Protein AF-R6W199-F1 (afdb_monomer_lite)

pLDDT: mean 87.13, std 14.34, range [37.78, 98.75]

Structure (mmCIF, N/CA/C/O backbone):
data_AF-R6W199-F1
#
_entry.id   AF-R6W199-F1
#
loop_
_atom_site.group_PDB
_atom_site.id
_atom_site.type_symbol
_atom_site.label_atom_id
_atom_site.label_alt_id
_atom_site.label_comp_id
_atom_site.label_asym_id
_atom_site.label_entity_id
_atom_site.label_seq_id
_atom_site.pdbx_PDB_ins_code
_atom_site.Cartn_x
_atom_site.Cartn_y
_atom_site.Cartn_z
_atom_site.occupancy
_atom_site.B_iso_or_equiv
_atom_site.auth_seq_id
_atom_site.auth_comp_id
_atom_site.auth_asym_id
_atom_site.auth_atom_id
_atom_site.pdbx_PDB_model_num
ATOM 1 N N . MET A 1 1 ? -13.493 14.674 16.158 1.00 88.00 1 MET A N 1
ATOM 2 C CA . MET A 1 1 ? -12.788 14.184 14.956 1.00 88.00 1 MET A CA 1
ATOM 3 C C . MET A 1 1 ? -11.352 14.679 15.047 1.00 88.00 1 MET A C 1
ATOM 5 O O . MET A 1 1 ? -11.161 15.760 15.589 1.00 88.00 1 MET A O 1
ATOM 9 N N . LYS A 1 2 ? -10.375 13.904 14.576 1.00 93.31 2 LYS A N 1
ATOM 10 C CA . LYS A 1 2 ? -8.975 14.312 14.399 1.00 93.31 2 LYS A CA 1
ATOM 11 C C . LYS A 1 2 ? -8.552 14.010 12.967 1.00 93.31 2 LYS A C 1
ATOM 13 O O . LYS A 1 2 ? -8.999 13.011 12.415 1.00 93.31 2 LYS A O 1
ATOM 18 N N . GLN A 1 3 ? -7.697 14.846 12.396 1.00 95.75 3 GLN A N 1
ATOM 19 C CA . GLN A 1 3 ? -7.104 14.638 11.078 1.00 95.75 3 GLN A CA 1
ATOM 20 C C . GLN A 1 3 ? -5.593 14.877 11.138 1.00 95.75 3 GLN A C 1
ATOM 22 O O . GLN A 1 3 ? -5.123 15.583 12.035 1.00 95.75 3 GLN A O 1
ATOM 27 N N . GLY A 1 4 ? -4.852 14.279 10.206 1.00 95.06 4 GLY A N 1
ATOM 28 C CA . GLY A 1 4 ? -3.412 14.478 10.040 1.00 95.06 4 GLY A CA 1
ATOM 29 C C . GLY A 1 4 ? -2.978 14.287 8.586 1.00 95.06 4 GLY A C 1
ATOM 30 O O . GLY A 1 4 ? -3.647 13.572 7.840 1.00 95.06 4 GLY A O 1
ATOM 31 N N . ASN A 1 5 ? -1.880 14.948 8.204 1.00 92.44 5 ASN A N 1
ATOM 32 C CA . ASN A 1 5 ? -1.156 14.806 6.929 1.00 92.44 5 ASN A CA 1
ATOM 33 C C . ASN A 1 5 ? -1.966 15.048 5.639 1.00 92.44 5 ASN A C 1
ATOM 35 O O . ASN A 1 5 ? -1.629 14.513 4.586 1.00 92.44 5 ASN A O 1
ATOM 39 N N . PHE A 1 6 ? -3.037 15.847 5.686 1.00 90.88 6 PHE A N 1
ATOM 40 C CA . PHE A 1 6 ? -3.828 16.148 4.484 1.00 90.88 6 PHE A CA 1
ATOM 41 C C . PHE A 1 6 ? -3.098 17.055 3.488 1.00 90.88 6 PHE A C 1
ATOM 43 O O . PHE A 1 6 ? -3.299 16.895 2.281 1.00 90.88 6 PHE A O 1
ATOM 50 N N . ASP A 1 7 ? -2.239 17.937 3.998 1.00 86.25 7 ASP A N 1
ATOM 51 C CA . ASP A 1 7 ? -1.499 18.940 3.238 1.00 86.25 7 ASP A CA 1
ATOM 52 C C . ASP A 1 7 ? -0.116 18.404 2.856 1.00 86.25 7 ASP A C 1
ATOM 54 O O . ASP A 1 7 ? 0.901 18.774 3.441 1.00 86.25 7 ASP A O 1
ATOM 58 N N . LYS A 1 8 ? -0.085 17.484 1.888 1.00 84.25 8 LYS A N 1
ATOM 59 C CA . LYS A 1 8 ? 1.167 16.973 1.327 1.00 84.25 8 LYS A CA 1
ATOM 60 C C . LYS A 1 8 ? 1.474 17.666 0.008 1.00 84.25 8 LYS A C 1
ATOM 62 O O . LYS A 1 8 ? 0.653 17.625 -0.911 1.00 84.25 8 LYS A O 1
ATOM 67 N N . ALA A 1 9 ? 2.646 18.289 -0.070 1.00 85.19 9 ALA A N 1
ATOM 68 C CA . ALA A 1 9 ? 3.119 18.915 -1.292 1.00 85.19 9 ALA A CA 1
ATOM 69 C C . ALA A 1 9 ? 3.458 17.869 -2.363 1.00 85.19 9 ALA A C 1
ATOM 71 O O . ALA A 1 9 ? 3.677 16.687 -2.093 1.00 85.19 9 ALA A O 1
ATOM 72 N N . ASP A 1 10 ? 3.487 18.328 -3.603 1.00 81.25 10 ASP A N 1
ATOM 73 C CA . ASP A 1 10 ? 3.716 17.509 -4.784 1.00 81.25 10 ASP A CA 1
ATOM 74 C C . ASP A 1 10 ? 5.169 17.010 -4.893 1.00 81.25 10 ASP A C 1
ATOM 76 O O . ASP A 1 10 ? 5.429 15.956 -5.472 1.00 81.25 10 ASP A O 1
ATOM 80 N N . ASP A 1 11 ? 6.117 17.751 -4.342 1.00 81.31 11 ASP A N 1
ATOM 81 C CA . ASP A 1 11 ? 7.551 17.459 -4.302 1.00 81.31 11 ASP A CA 1
ATOM 82 C C . ASP A 1 11 ? 8.006 16.825 -2.974 1.00 81.31 11 ASP A C 1
ATOM 84 O O . ASP A 1 11 ? 9.175 16.472 -2.824 1.00 81.31 11 ASP A O 1
ATOM 88 N N . ASP A 1 12 ? 7.093 16.636 -2.018 1.00 86.00 12 ASP A N 1
ATOM 89 C CA . ASP A 1 12 ? 7.394 16.001 -0.737 1.00 86.00 12 ASP A CA 1
ATOM 90 C C . ASP A 1 12 ? 7.500 14.473 -0.883 1.00 86.00 12 ASP A C 1
ATOM 92 O O . ASP A 1 12 ? 6.499 13.762 -1.012 1.00 86.00 12 ASP A O 1
ATOM 96 N N . ILE A 1 13 ? 8.734 13.973 -0.805 1.00 86.38 13 ILE A N 1
ATOM 97 C CA . ILE A 1 13 ? 9.077 12.549 -0.914 1.00 86.38 13 ILE A CA 1
ATOM 98 C C . ILE A 1 13 ? 8.923 11.762 0.395 1.00 86.38 13 ILE A C 1
ATOM 100 O O . ILE A 1 13 ? 9.148 10.555 0.404 1.00 86.38 13 ILE A O 1
ATOM 104 N N . SER A 1 14 ? 8.543 12.402 1.508 1.00 89.75 14 SER A N 1
ATOM 105 C CA . SER A 1 14 ? 8.393 11.699 2.788 1.00 89.75 14 SER A CA 1
ATOM 106 C C . SER A 1 14 ? 7.320 10.606 2.718 1.00 89.75 14 SER A C 1
ATOM 108 O O . SER A 1 14 ? 6.263 10.774 2.102 1.00 89.75 14 SER A O 1
ATOM 110 N N . HIS A 1 15 ? 7.551 9.480 3.390 1.00 93.94 15 HIS A N 1
ATOM 111 C CA . HIS A 1 15 ? 6.609 8.361 3.415 1.00 93.94 15 HIS A CA 1
ATOM 112 C C . HIS A 1 15 ? 5.527 8.558 4.482 1.00 93.94 15 HIS A C 1
ATOM 114 O O . HIS A 1 15 ? 5.516 7.901 5.517 1.00 93.94 15 HIS A O 1
ATOM 120 N N . THR A 1 16 ? 4.596 9.473 4.219 1.00 93.75 16 THR A N 1
ATOM 121 C CA . THR A 1 16 ? 3.442 9.748 5.089 1.00 93.75 16 THR A CA 1
ATOM 122 C C . THR A 1 16 ? 2.132 9.298 4.440 1.00 93.75 16 THR A C 1
ATOM 124 O O . THR A 1 16 ? 2.100 8.865 3.278 1.00 93.75 16 THR A O 1
ATOM 127 N N . CYS A 1 17 ? 1.043 9.337 5.211 1.00 94.31 17 CYS A N 1
ATOM 128 C CA . CYS A 1 17 ? -0.313 9.207 4.686 1.00 94.31 17 CYS A CA 1
ATOM 129 C C . CYS A 1 17 ? -1.300 10.072 5.478 1.00 94.31 17 CYS A C 1
ATOM 131 O O . CYS A 1 17 ? -1.176 10.217 6.699 1.00 94.31 17 CYS A O 1
ATOM 133 N N . ALA A 1 18 ? -2.285 10.643 4.784 1.00 95.50 18 ALA A N 1
ATOM 134 C CA . ALA A 1 18 ? -3.380 11.355 5.435 1.00 95.50 18 ALA A CA 1
ATOM 135 C C . ALA A 1 18 ? -4.360 10.403 6.122 1.00 95.50 18 ALA A C 1
ATOM 137 O O . ALA A 1 18 ? -4.693 9.342 5.596 1.00 95.50 18 ALA A O 1
ATOM 138 N N . TYR A 1 19 ? -4.901 10.812 7.267 1.00 97.44 19 TYR A N 1
ATOM 139 C CA . TYR A 1 19 ? -5.886 10.013 7.993 1.00 97.44 19 TYR A CA 1
ATOM 140 C C . TYR A 1 19 ? -6.918 10.876 8.711 1.00 97.44 19 TYR A C 1
ATOM 142 O O . TYR A 1 19 ? -6.642 11.994 9.147 1.00 97.44 19 TYR A O 1
ATOM 150 N N . THR A 1 20 ? -8.119 10.328 8.880 1.00 97.81 20 THR A N 1
ATOM 151 C CA . THR A 1 20 ? -9.170 10.884 9.737 1.00 97.81 20 THR A CA 1
ATOM 152 C C . THR A 1 20 ? -9.550 9.874 10.810 1.00 97.81 20 THR A C 1
ATOM 154 O O . THR A 1 20 ? -9.870 8.730 10.507 1.00 97.81 20 THR A O 1
ATOM 157 N N . LEU A 1 21 ? -9.579 10.322 12.063 1.00 98.00 21 LEU A N 1
ATOM 158 C CA . LEU A 1 21 ? -10.116 9.589 13.202 1.00 98.00 21 LEU A CA 1
ATOM 159 C C . LEU A 1 21 ? -11.453 10.201 13.634 1.00 98.00 21 LEU A C 1
ATOM 161 O O . LEU A 1 21 ? -11.555 11.381 13.999 1.00 98.00 21 LEU A O 1
ATOM 165 N N . ALA A 1 22 ? -12.489 9.371 13.647 1.00 97.56 22 ALA A N 1
ATOM 166 C CA . ALA A 1 22 ? -13.793 9.674 14.222 1.00 97.56 22 ALA A CA 1
ATOM 167 C C . ALA A 1 22 ? -14.072 8.742 15.404 1.00 97.56 22 ALA A C 1
ATOM 169 O O . ALA A 1 22 ? -13.527 7.643 15.473 1.00 97.56 22 ALA A O 1
ATOM 170 N N . LYS A 1 23 ? -14.920 9.179 16.342 1.00 96.25 23 LYS A N 1
ATOM 171 C CA . LYS A 1 23 ? -15.313 8.352 17.485 1.00 96.25 23 LYS A CA 1
ATOM 172 C C . LYS A 1 23 ? -16.793 8.469 17.810 1.00 96.25 23 LYS A C 1
ATOM 174 O O . LYS A 1 23 ? -17.379 9.535 17.611 1.00 96.25 23 LYS A O 1
ATOM 179 N N . ARG A 1 24 ? -17.378 7.390 18.324 1.00 96.25 24 ARG A N 1
ATOM 180 C CA . ARG A 1 24 ? -18.772 7.328 18.782 1.00 96.25 24 ARG A CA 1
ATOM 181 C C . ARG A 1 24 ? -18.943 6.196 19.793 1.00 96.25 24 ARG A C 1
ATOM 183 O O . ARG A 1 24 ? -18.379 5.130 19.610 1.00 96.25 24 ARG A O 1
ATOM 190 N N . THR A 1 25 ? -19.776 6.375 20.812 1.00 96.25 25 THR A N 1
ATOM 191 C CA . THR A 1 25 ? -20.169 5.255 21.682 1.00 96.25 25 THR A CA 1
ATOM 192 C C . THR A 1 25 ? -21.132 4.321 20.950 1.00 96.25 25 THR A C 1
ATOM 194 O O . THR A 1 25 ? -22.135 4.777 20.395 1.00 96.25 25 THR A O 1
ATOM 197 N N . ILE A 1 26 ? -20.839 3.022 20.964 1.00 94.69 26 ILE A N 1
ATOM 198 C CA . ILE A 1 26 ? -21.671 1.965 20.375 1.00 94.69 26 ILE A CA 1
ATOM 199 C C . ILE A 1 26 ? -21.911 0.844 21.390 1.00 94.69 26 ILE A C 1
ATOM 201 O O . ILE A 1 26 ? -21.112 0.660 22.304 1.00 94.69 26 ILE A O 1
ATOM 205 N N . ALA A 1 27 ? -22.987 0.078 21.207 1.00 92.69 27 ALA A N 1
ATOM 206 C CA . ALA A 1 27 ? -23.240 -1.138 21.973 1.00 92.69 27 ALA A CA 1
ATOM 207 C C . ALA A 1 27 ? -22.758 -2.362 21.178 1.00 92.69 27 ALA A C 1
ATOM 209 O O . ALA A 1 27 ? -23.275 -2.636 20.096 1.00 92.69 27 ALA A O 1
ATOM 210 N N . ILE A 1 28 ? -21.786 -3.102 21.713 1.00 84.56 28 ILE A N 1
ATOM 211 C CA . ILE A 1 28 ? -21.302 -4.377 21.164 1.00 84.56 28 ILE A CA 1
ATOM 212 C C . ILE A 1 28 ? -21.611 -5.465 22.189 1.00 84.56 28 ILE A C 1
ATOM 214 O O . ILE A 1 28 ? -21.142 -5.394 23.322 1.00 84.56 28 ILE A O 1
ATOM 218 N N . GLY A 1 29 ? -22.423 -6.460 21.816 1.00 82.50 29 GLY A N 1
ATOM 219 C CA . GLY A 1 29 ? -22.785 -7.556 22.726 1.00 82.50 29 GLY A CA 1
ATOM 220 C C . GLY A 1 29 ? -23.470 -7.086 24.019 1.00 82.50 29 GLY A C 1
ATOM 221 O O . GLY A 1 29 ? -23.271 -7.684 25.068 1.00 82.50 29 GLY A O 1
ATOM 222 N N . GLY A 1 30 ? -24.222 -5.980 23.964 1.00 88.12 30 GLY A N 1
ATOM 223 C CA . GLY A 1 30 ? -24.868 -5.371 25.134 1.00 88.12 30 GLY A CA 1
ATOM 224 C C . GLY A 1 30 ? -23.955 -4.494 26.004 1.00 88.12 30 GLY A C 1
ATOM 225 O O . GLY A 1 30 ? -24.441 -3.895 26.959 1.00 88.12 30 GLY A O 1
ATOM 226 N N . VAL A 1 31 ? -22.666 -4.367 25.669 1.00 89.31 31 VAL A N 1
ATOM 227 C CA . VAL A 1 31 ? -21.699 -3.519 26.383 1.00 89.31 31 VAL A CA 1
ATOM 228 C C . VAL A 1 31 ? -21.418 -2.254 25.577 1.00 89.31 31 VAL A C 1
ATOM 230 O O . VAL A 1 31 ? -21.092 -2.318 24.390 1.00 89.31 31 VAL A O 1
ATOM 233 N N . ASN A 1 32 ? -21.514 -1.094 26.226 1.00 93.81 32 ASN A N 1
ATOM 234 C CA . ASN A 1 32 ? -21.132 0.172 25.608 1.00 93.81 32 ASN A CA 1
ATOM 235 C C . ASN A 1 32 ? -19.606 0.279 25.520 1.00 93.81 32 ASN A C 1
ATOM 237 O O . ASN A 1 32 ? -18.916 0.176 26.531 1.00 93.81 32 ASN A O 1
ATOM 241 N N . ARG A 1 33 ? -19.09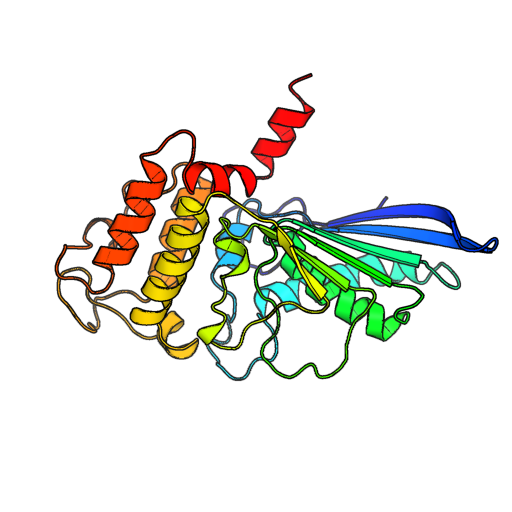0 0.523 24.314 1.00 94.88 33 ARG A N 1
ATOM 242 C CA . ARG A 1 33 ? -17.668 0.760 24.031 1.00 94.88 33 ARG A CA 1
ATOM 243 C C . ARG A 1 33 ? -17.516 2.023 23.192 1.00 94.88 33 ARG A C 1
ATOM 245 O O . ARG A 1 33 ? -18.395 2.356 22.391 1.00 94.88 33 ARG A O 1
ATOM 252 N N . MET A 1 34 ? -16.398 2.727 23.350 1.00 97.12 34 MET A N 1
ATOM 253 C CA . MET A 1 34 ? -16.043 3.803 22.425 1.00 97.12 34 MET A CA 1
ATOM 254 C C . MET A 1 34 ? -15.521 3.185 21.127 1.00 97.12 34 MET A C 1
ATOM 256 O O . MET A 1 34 ? -14.467 2.553 21.130 1.00 97.12 34 MET A O 1
ATOM 260 N N . LEU A 1 35 ? -16.255 3.364 20.028 1.00 97.50 35 LEU A N 1
ATOM 261 C CA . LEU A 1 35 ? -15.771 3.068 18.685 1.00 97.50 35 LEU A CA 1
ATOM 262 C C . LEU A 1 35 ? -14.847 4.190 18.227 1.00 97.50 35 LEU A C 1
ATOM 264 O O . LEU A 1 35 ? -15.242 5.356 18.260 1.00 97.50 35 LEU A O 1
ATOM 268 N N . TYR A 1 36 ? -13.686 3.818 17.709 1.00 98.25 36 TYR A N 1
ATOM 269 C CA . TYR A 1 36 ? -12.801 4.658 16.919 1.00 98.25 36 TYR A CA 1
ATOM 270 C C . TYR A 1 36 ? -12.771 4.132 15.489 1.00 98.25 36 TYR A C 1
ATOM 272 O O . TYR A 1 36 ? -12.534 2.949 15.282 1.00 98.25 36 TYR A O 1
ATOM 280 N N . VAL A 1 37 ? -13.004 4.996 14.504 1.00 98.31 37 VAL A N 1
ATOM 281 C CA . VAL A 1 37 ? -12.813 4.672 13.085 1.00 98.31 37 VAL A CA 1
ATOM 282 C C . VAL A 1 37 ? -11.665 5.518 12.568 1.00 98.31 37 VAL A C 1
ATOM 284 O O . VAL A 1 37 ? -11.751 6.746 12.604 1.00 98.31 37 VAL A O 1
ATOM 287 N N . ILE A 1 38 ? -10.608 4.859 12.106 1.00 98.56 38 ILE A N 1
ATOM 288 C CA . ILE A 1 38 ? -9.420 5.465 11.515 1.00 98.56 38 ILE A CA 1
ATOM 289 C C . ILE A 1 38 ? -9.471 5.164 10.021 1.00 98.56 38 ILE A C 1
ATOM 291 O O . ILE A 1 38 ? -9.215 4.040 9.597 1.00 98.56 38 ILE A O 1
ATOM 295 N N . ALA A 1 39 ? -9.851 6.164 9.234 1.00 98.12 39 ALA A N 1
ATOM 296 C CA . ALA A 1 39 ? -9.863 6.084 7.782 1.00 98.12 39 ALA A CA 1
ATOM 297 C C . ALA A 1 39 ? -8.579 6.715 7.237 1.00 98.12 39 ALA A C 1
ATOM 299 O O . ALA A 1 39 ? -8.388 7.929 7.347 1.00 98.12 39 ALA A O 1
ATOM 300 N N . VAL A 1 40 ? -7.708 5.889 6.666 1.00 97.81 40 VAL A N 1
ATOM 301 C CA . VAL A 1 40 ? -6.468 6.305 6.014 1.00 97.81 40 VAL A CA 1
ATOM 302 C C . VAL A 1 40 ? -6.751 6.548 4.534 1.00 97.81 40 VAL A C 1
ATOM 304 O O . VAL A 1 40 ? -7.311 5.698 3.836 1.00 97.81 40 VAL A O 1
ATOM 307 N N . ARG A 1 41 ? -6.408 7.743 4.056 1.00 93.00 41 ARG A N 1
ATOM 308 C CA . ARG A 1 41 ? -6.649 8.174 2.679 1.00 93.00 41 ARG A CA 1
ATOM 309 C C . ARG A 1 41 ? -5.735 7.406 1.723 1.00 93.00 41 ARG A C 1
ATOM 311 O O . ARG A 1 41 ? -4.596 7.092 2.057 1.00 93.00 41 ARG A O 1
ATOM 318 N N . GLY A 1 42 ? -6.239 7.151 0.516 1.00 87.50 42 GLY A N 1
ATOM 319 C CA . GLY A 1 42 ? -5.401 6.795 -0.628 1.00 87.50 42 GLY A CA 1
ATOM 320 C C . GLY A 1 42 ? -4.498 7.955 -1.066 1.00 87.50 42 GLY A C 1
ATOM 321 O O . GLY A 1 42 ? -4.340 8.948 -0.361 1.00 87.50 42 GLY A O 1
ATOM 322 N N . THR A 1 43 ? -3.929 7.831 -2.256 1.00 86.38 43 THR A N 1
ATOM 323 C CA . THR A 1 43 ? -2.818 8.665 -2.719 1.00 86.38 43 THR A CA 1
ATOM 324 C C . THR A 1 43 ? -3.220 10.085 -3.146 1.00 86.38 43 THR A C 1
ATOM 326 O O . THR A 1 43 ? -4.137 10.273 -3.942 1.00 86.38 43 THR A O 1
ATOM 329 N N . TYR A 1 44 ? -2.480 11.091 -2.684 1.00 83.94 44 TYR A N 1
ATOM 330 C CA . TYR A 1 44 ? -2.569 12.493 -3.088 1.00 83.94 44 TYR A CA 1
ATOM 331 C C . TYR A 1 44 ? -1.185 13.169 -3.079 1.00 83.94 44 TYR A C 1
ATOM 333 O O . TYR A 1 44 ? -0.374 12.947 -2.178 1.00 83.94 44 TYR A O 1
ATOM 341 N N . GLY A 1 45 ? -0.926 14.028 -4.069 1.00 81.31 45 GLY A N 1
ATOM 342 C CA . GLY A 1 45 ? 0.328 14.780 -4.184 1.00 81.31 45 GLY A CA 1
ATOM 343 C C . GLY A 1 45 ? 1.565 13.876 -4.203 1.00 81.31 45 GLY A C 1
ATOM 344 O O . GLY A 1 45 ? 1.602 12.880 -4.934 1.00 81.31 45 GLY A O 1
ATOM 345 N N . GLY A 1 46 ? 2.561 14.188 -3.367 1.00 80.00 46 GLY A N 1
ATOM 346 C CA . GLY A 1 46 ? 3.804 13.422 -3.231 1.00 80.00 46 GLY A CA 1
ATOM 347 C C . GLY A 1 46 ? 3.641 11.966 -2.761 1.00 80.00 46 GLY A C 1
ATOM 348 O O . GLY A 1 46 ? 4.560 11.168 -2.925 1.00 80.00 46 GLY A O 1
ATOM 349 N N . GLU A 1 47 ? 2.471 11.547 -2.253 1.00 83.00 47 GLU A N 1
ATOM 350 C CA . GLU A 1 47 ? 2.222 10.141 -1.870 1.00 83.00 47 GLU A CA 1
ATOM 351 C C . GLU A 1 47 ? 2.374 9.170 -3.053 1.00 83.00 47 GLU A C 1
ATOM 353 O O . GLU A 1 47 ? 2.642 7.990 -2.833 1.00 83.00 47 GLU A O 1
ATOM 358 N N . TRP A 1 48 ? 2.224 9.643 -4.297 1.00 80.62 48 TRP A N 1
ATOM 359 C CA . TRP A 1 48 ? 2.434 8.821 -5.492 1.00 80.62 48 TRP A CA 1
ATOM 360 C C . TRP A 1 48 ? 3.866 8.293 -5.556 1.00 80.62 48 TRP A C 1
ATOM 362 O O . TRP A 1 48 ? 4.051 7.100 -5.767 1.00 80.62 48 TRP A O 1
ATOM 372 N N . TYR A 1 49 ? 4.872 9.126 -5.268 1.00 83.44 49 TYR A N 1
ATOM 373 C CA . TYR A 1 49 ? 6.268 8.676 -5.182 1.00 83.44 49 TYR A CA 1
ATOM 374 C C . TYR A 1 49 ? 6.406 7.47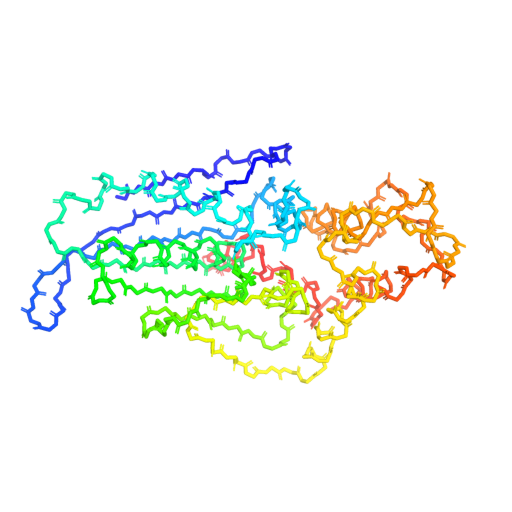5 -4.240 1.00 83.44 49 TYR A C 1
ATOM 376 O O . TYR A 1 49 ? 6.975 6.443 -4.592 1.00 83.44 49 TYR A O 1
ATOM 384 N N . SER A 1 50 ? 5.767 7.576 -3.074 1.00 84.81 50 SER A N 1
ATOM 385 C CA . SER A 1 50 ? 5.818 6.525 -2.069 1.00 84.81 50 SER A CA 1
ATOM 386 C C . SER A 1 50 ? 5.169 5.217 -2.523 1.00 84.81 50 SER A C 1
ATOM 388 O O . SER A 1 50 ? 5.481 4.206 -1.927 1.00 84.81 50 SER A O 1
ATOM 390 N N . ASN A 1 51 ? 4.286 5.164 -3.526 1.00 86.31 51 ASN A N 1
ATOM 391 C CA . ASN A 1 51 ? 3.657 3.896 -3.936 1.00 86.31 51 ASN A CA 1
ATOM 392 C C . ASN A 1 51 ? 4.657 2.870 -4.490 1.00 86.31 51 ASN A C 1
ATOM 394 O O . ASN A 1 51 ? 4.451 1.674 -4.303 1.00 86.31 51 ASN A O 1
ATOM 398 N N . PHE A 1 52 ? 5.720 3.335 -5.149 1.00 89.94 52 PHE A N 1
ATOM 399 C CA . PHE A 1 52 ? 6.699 2.470 -5.819 1.00 89.94 52 PHE A CA 1
ATOM 400 C C . PHE A 1 52 ? 8.061 2.447 -5.139 1.00 89.94 52 PHE A C 1
ATOM 402 O O . PHE A 1 52 ? 8.896 1.621 -5.500 1.00 89.94 52 PHE A O 1
ATOM 409 N N . ASP A 1 53 ? 8.267 3.306 -4.143 1.00 93.25 53 ASP A N 1
ATOM 410 C CA . ASP A 1 53 ? 9.409 3.228 -3.248 1.00 93.25 53 ASP A CA 1
ATOM 411 C C . ASP A 1 53 ? 9.053 2.434 -1.984 1.00 93.25 53 ASP A C 1
ATOM 413 O O . ASP A 1 53 ? 8.858 3.000 -0.914 1.00 93.25 53 ASP A O 1
ATOM 417 N N . PHE A 1 54 ? 8.831 1.126 -2.126 1.00 93.50 54 PHE A N 1
ATOM 418 C CA . PHE A 1 54 ? 8.310 0.285 -1.043 1.00 93.50 54 PHE A CA 1
ATOM 419 C C . PHE A 1 54 ? 9.379 -0.271 -0.092 1.00 93.50 54 PHE A C 1
ATOM 421 O O . PHE A 1 54 ? 9.055 -0.692 1.016 1.00 93.50 54 PHE A O 1
ATOM 428 N N . ALA A 1 55 ? 10.643 -0.280 -0.501 1.00 94.81 55 ALA A N 1
ATOM 429 C CA . ALA A 1 55 ? 11.790 -0.639 0.323 1.00 94.81 55 ALA A CA 1
ATOM 430 C C . ALA A 1 55 ? 12.909 0.396 0.103 1.00 94.81 55 ALA A C 1
ATOM 432 O O . ALA A 1 55 ? 13.912 0.063 -0.525 1.00 94.81 55 ALA A O 1
ATOM 433 N N . PRO A 1 56 ? 12.752 1.644 0.589 1.00 93.69 56 PRO A N 1
ATOM 434 C CA . PRO A 1 56 ? 13.749 2.715 0.476 1.00 93.69 56 PRO A CA 1
ATOM 435 C C . PRO A 1 56 ? 15.134 2.353 1.037 1.00 93.69 56 PRO A C 1
ATOM 437 O O . PRO A 1 56 ? 16.126 2.977 0.672 1.00 93.69 56 PRO A O 1
ATOM 440 N N . SER A 1 57 ? 15.253 1.332 1.894 1.00 92.88 57 SER A N 1
ATOM 441 C CA . SER A 1 57 ? 16.555 0.770 2.283 1.00 92.88 57 SER A CA 1
ATOM 442 C C . SER A 1 57 ? 17.290 0.041 1.148 1.00 92.88 57 SER A C 1
ATOM 444 O O . SER A 1 57 ? 18.480 -0.248 1.273 1.00 92.88 57 SER A O 1
ATOM 446 N N . HIS A 1 58 ? 16.583 -0.287 0.065 1.00 92.69 58 HIS A N 1
ATOM 447 C CA . HIS A 1 58 ? 17.003 -1.132 -1.054 1.00 92.69 58 HIS A CA 1
ATOM 448 C C . HIS A 1 58 ? 17.473 -2.526 -0.606 1.00 92.69 58 HIS A C 1
ATOM 450 O O . HIS A 1 58 ? 18.269 -3.178 -1.286 1.00 92.69 58 HIS A O 1
ATOM 456 N N . THR A 1 59 ? 16.992 -2.990 0.551 1.00 86.62 59 THR A N 1
ATOM 457 C CA . THR A 1 59 ? 17.329 -4.308 1.089 1.00 86.62 59 THR A CA 1
ATOM 458 C C . THR A 1 59 ? 16.208 -5.308 0.866 1.00 86.62 59 THR A C 1
ATOM 460 O O . THR A 1 59 ? 15.025 -4.974 0.824 1.00 86.62 59 THR A O 1
ATOM 463 N N . ASP A 1 60 ? 16.582 -6.580 0.789 1.00 85.06 60 ASP A N 1
ATOM 464 C CA . ASP A 1 60 ? 15.653 -7.697 0.744 1.00 85.06 60 ASP A CA 1
ATOM 465 C C . ASP A 1 60 ? 15.450 -8.373 2.115 1.00 85.06 60 ASP A C 1
ATOM 467 O O . ASP A 1 60 ? 14.837 -9.437 2.177 1.00 85.06 60 ASP A O 1
ATOM 471 N N . ASN A 1 61 ? 15.895 -7.752 3.208 1.00 85.19 61 ASN A N 1
ATOM 472 C CA . ASN A 1 61 ? 15.792 -8.314 4.561 1.00 85.19 61 ASN A CA 1
ATOM 473 C C . ASN A 1 61 ? 14.661 -7.696 5.401 1.00 85.19 61 ASN A C 1
ATOM 475 O O . ASN A 1 61 ? 14.397 -8.156 6.512 1.00 85.19 61 ASN A O 1
ATOM 479 N N . GLY A 1 62 ? 14.000 -6.647 4.902 1.00 85.75 62 GLY A N 1
ATOM 480 C CA . GLY A 1 62 ? 12.893 -5.992 5.597 1.00 85.75 62 GLY A CA 1
ATOM 481 C C . GLY A 1 62 ? 11.658 -6.891 5.709 1.00 85.75 62 GLY A C 1
ATOM 482 O O . GLY A 1 62 ? 11.211 -7.471 4.724 1.00 85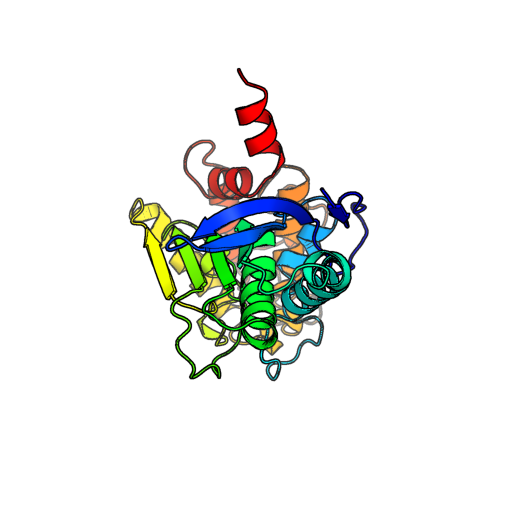.75 62 GLY A O 1
ATOM 483 N N . ALA A 1 63 ? 11.064 -6.972 6.902 1.00 90.31 63 ALA A N 1
ATOM 484 C CA . ALA A 1 63 ? 9.826 -7.727 7.134 1.00 90.31 63 ALA A CA 1
ATOM 485 C C . ALA A 1 63 ? 8.571 -7.020 6.591 1.00 90.31 63 ALA A C 1
ATOM 487 O O . ALA A 1 63 ? 7.517 -7.640 6.467 1.00 90.31 63 ALA A O 1
ATOM 488 N N . PHE A 1 64 ? 8.673 -5.730 6.269 1.00 94.75 64 PHE A N 1
ATOM 489 C CA . PHE A 1 64 ? 7.578 -4.907 5.767 1.00 94.75 64 PHE A CA 1
ATOM 490 C C . PHE A 1 64 ? 8.002 -4.135 4.524 1.00 94.75 64 PHE A C 1
ATOM 492 O O . PHE 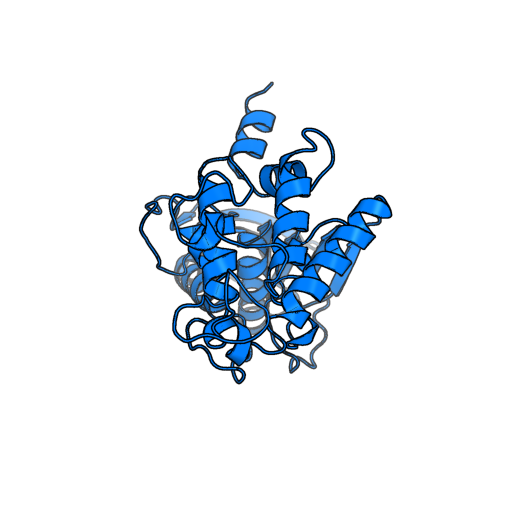A 1 64 ? 9.186 -3.890 4.301 1.00 94.75 64 PHE A O 1
ATOM 499 N N . ALA A 1 65 ? 7.017 -3.722 3.732 1.00 95.75 65 ALA A N 1
ATOM 500 C CA . ALA A 1 65 ? 7.183 -2.598 2.826 1.00 95.75 65 ALA A CA 1
ATOM 501 C C . ALA A 1 65 ? 7.330 -1.337 3.696 1.00 95.75 65 ALA A C 1
ATOM 503 O O . ALA A 1 65 ? 6.392 -0.908 4.375 1.00 95.75 65 ALA A O 1
ATOM 504 N N . GLU A 1 66 ? 8.554 -0.819 3.767 1.00 96.00 66 GLU A N 1
ATOM 505 C CA . GLU A 1 66 ? 9.011 0.117 4.797 1.00 96.00 66 GLU A CA 1
ATOM 506 C C . GLU A 1 66 ? 8.276 1.455 4.701 1.00 96.00 66 GLU A C 1
ATOM 508 O O . GLU A 1 66 ? 7.867 2.022 5.707 1.00 96.00 66 GLU A O 1
ATOM 513 N N . ASN A 1 67 ? 8.007 1.923 3.486 1.00 95.69 67 ASN A N 1
ATOM 514 C CA . ASN A 1 67 ? 7.237 3.138 3.226 1.00 95.69 67 ASN A CA 1
ATOM 515 C C . ASN A 1 67 ? 5.814 3.114 3.818 1.00 95.69 67 ASN A C 1
ATOM 517 O O . ASN A 1 67 ? 5.292 4.152 4.231 1.00 95.69 67 ASN A O 1
ATOM 521 N N . PHE A 1 68 ? 5.152 1.955 3.811 1.00 97.69 68 PHE A N 1
ATOM 522 C CA . PHE A 1 68 ? 3.822 1.772 4.376 1.00 97.69 68 PHE A CA 1
ATOM 523 C C . PHE A 1 68 ? 3.925 1.611 5.891 1.00 97.69 68 PHE A C 1
ATOM 525 O O . PHE A 1 68 ? 3.055 2.111 6.602 1.00 97.69 68 PHE A O 1
ATOM 532 N N . LEU A 1 69 ? 4.994 0.972 6.387 1.00 97.38 69 LEU A N 1
ATOM 533 C CA . LEU A 1 69 ? 5.280 0.867 7.817 1.00 97.38 69 LEU A CA 1
ATOM 534 C C . LEU A 1 69 ? 5.504 2.247 8.440 1.00 97.38 69 LEU A C 1
ATOM 536 O O . LEU A 1 69 ? 4.797 2.589 9.383 1.00 97.38 69 LEU A O 1
ATOM 540 N N . PHE A 1 70 ? 6.391 3.068 7.873 1.00 97.31 70 PHE A N 1
ATOM 541 C CA . PHE A 1 70 ? 6.665 4.422 8.366 1.00 97.31 70 PHE A CA 1
ATOM 542 C C . PHE A 1 70 ? 5.389 5.265 8.425 1.00 97.31 70 PHE A C 1
ATOM 544 O O . PHE A 1 70 ? 5.107 5.923 9.426 1.00 97.31 70 PHE A O 1
ATOM 551 N N . ALA A 1 71 ? 4.565 5.189 7.377 1.00 97.44 71 ALA A N 1
ATOM 552 C CA . ALA A 1 71 ? 3.291 5.889 7.332 1.00 97.44 71 ALA A CA 1
ATOM 553 C C . ALA A 1 71 ? 2.291 5.355 8.376 1.00 97.44 71 ALA A C 1
ATOM 555 O O . ALA A 1 71 ? 1.570 6.141 8.987 1.00 97.44 71 ALA A O 1
ATOM 556 N N . ALA A 1 72 ? 2.231 4.039 8.602 1.00 98.44 72 ALA A N 1
ATOM 557 C CA . ALA A 1 72 ? 1.361 3.434 9.610 1.00 98.44 72 ALA A CA 1
ATOM 558 C C . ALA A 1 72 ? 1.794 3.777 11.046 1.00 98.44 72 ALA A C 1
ATOM 560 O O . ALA A 1 72 ? 0.938 4.043 11.892 1.00 98.44 72 ALA A O 1
ATOM 561 N N . GLU A 1 73 ? 3.099 3.804 11.319 1.00 98.38 73 GLU A N 1
ATOM 562 C CA . GLU A 1 73 ? 3.668 4.210 12.607 1.00 98.38 73 GLU A CA 1
ATOM 563 C C . GLU A 1 73 ? 3.393 5.688 12.901 1.00 98.38 73 GLU A C 1
ATOM 565 O O . GLU A 1 73 ? 2.972 6.019 14.010 1.00 98.38 73 GLU A O 1
ATOM 570 N N . ASP A 1 74 ? 3.530 6.566 11.904 1.00 97.75 74 ASP A N 1
ATOM 571 C CA . ASP A 1 74 ? 3.173 7.982 12.034 1.00 97.75 74 ASP A CA 1
ATOM 572 C C . ASP A 1 74 ? 1.681 8.168 12.366 1.00 97.75 74 ASP A C 1
ATOM 574 O O . ASP A 1 74 ? 1.323 8.906 13.291 1.00 97.75 74 ASP A O 1
ATOM 578 N N . VAL A 1 75 ? 0.790 7.422 11.695 1.00 98.31 75 VAL A N 1
ATOM 579 C CA . VAL A 1 75 ? -0.642 7.412 12.041 1.00 98.31 75 VAL A CA 1
ATOM 580 C C . VAL A 1 75 ? -0.844 6.934 13.476 1.00 98.31 75 VAL A C 1
ATOM 582 O O . VAL A 1 75 ? -1.573 7.587 14.224 1.00 98.31 75 VAL A O 1
ATOM 585 N N . LEU A 1 76 ? -0.210 5.824 13.874 1.00 98.44 76 LEU A N 1
ATOM 586 C CA . LEU A 1 76 ? -0.326 5.256 15.218 1.00 98.44 76 LEU A CA 1
ATOM 587 C C . LEU A 1 76 ? 0.079 6.271 16.293 1.00 98.44 76 LEU A C 1
ATOM 589 O O . LEU A 1 76 ? -0.688 6.502 17.230 1.00 98.44 76 LEU A O 1
ATOM 593 N N . ILE A 1 77 ? 1.245 6.903 16.135 1.00 97.56 77 ILE A N 1
ATOM 594 C CA . ILE A 1 77 ? 1.735 7.963 17.026 1.00 97.56 77 ILE A CA 1
ATOM 595 C C . ILE A 1 77 ? 0.711 9.095 17.088 1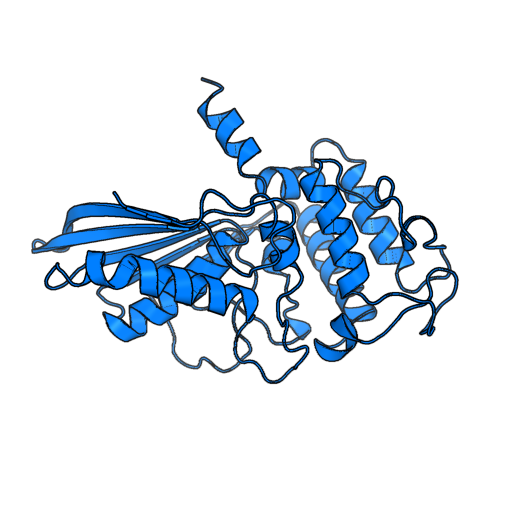.00 97.56 77 ILE A C 1
ATOM 597 O O . ILE A 1 77 ? 0.323 9.532 18.172 1.00 97.56 77 ILE A O 1
ATOM 601 N N . GLY A 1 78 ? 0.211 9.524 15.929 1.00 97.00 78 GLY A N 1
ATOM 602 C CA . GLY A 1 78 ? -0.767 10.595 15.830 1.00 97.00 78 GLY A CA 1
ATOM 603 C C . GLY A 1 78 ? -2.087 10.303 16.547 1.00 97.00 78 GLY A C 1
ATOM 604 O O . GLY A 1 78 ? -2.690 11.223 17.101 1.00 97.00 78 GLY A O 1
ATOM 605 N N . ILE A 1 79 ? -2.564 9.056 16.569 1.00 96.88 79 ILE A N 1
ATOM 606 C CA . ILE A 1 79 ? -3.864 8.710 17.168 1.00 96.88 79 ILE A CA 1
ATOM 607 C C . ILE A 1 79 ? -3.790 8.248 18.623 1.00 96.88 79 ILE A C 1
ATOM 609 O O . ILE A 1 79 ? -4.828 8.244 19.285 1.00 96.88 79 ILE A O 1
ATOM 613 N N . LYS A 1 80 ? -2.615 7.840 19.115 1.00 94.81 80 LYS A N 1
ATOM 614 C CA . LYS A 1 80 ? -2.471 7.095 20.373 1.00 94.81 80 LYS A CA 1
ATOM 615 C C . LYS A 1 80 ? -3.167 7.773 21.555 1.00 94.81 80 LYS A C 1
ATOM 617 O O . LYS A 1 80 ? -4.081 7.195 22.144 1.00 94.81 80 LYS A O 1
ATOM 622 N N . ASP A 1 81 ? -2.849 9.040 21.806 1.00 94.31 81 ASP A N 1
ATOM 623 C CA . ASP A 1 81 ? -3.434 9.810 22.913 1.00 94.31 81 ASP A CA 1
ATOM 624 C C . ASP A 1 81 ? -4.952 10.007 22.774 1.00 94.31 81 ASP A C 1
ATOM 626 O O . ASP A 1 81 ? -5.658 10.228 23.753 1.00 94.31 81 ASP A O 1
ATOM 630 N N . TYR A 1 82 ? -5.492 9.924 21.555 1.00 94.00 82 TYR A N 1
ATOM 631 C CA . TYR A 1 82 ? -6.928 10.063 21.310 1.00 94.00 82 TYR A CA 1
ATOM 632 C C . TYR A 1 82 ? -7.693 8.774 21.586 1.00 94.00 82 TYR A C 1
ATOM 634 O O . TYR A 1 82 ? -8.891 8.845 21.880 1.00 94.00 82 TYR A O 1
ATOM 642 N N . VAL A 1 83 ? -7.038 7.621 21.454 1.00 95.56 83 VAL A N 1
ATOM 643 C CA . VAL A 1 83 ? -7.620 6.299 21.701 1.00 95.56 83 VAL A CA 1
ATOM 644 C C . VAL A 1 83 ? -7.496 5.929 23.178 1.00 95.56 83 VAL A C 1
ATOM 646 O O . VAL A 1 83 ? -8.488 5.515 23.777 1.00 95.56 83 VAL A O 1
ATOM 649 N N . ASP A 1 84 ? -6.334 6.181 23.784 1.00 94.44 84 ASP A N 1
ATOM 650 C CA . ASP A 1 84 ? -5.997 5.746 25.149 1.00 94.44 84 ASP A CA 1
ATOM 651 C C . ASP A 1 84 ? -6.799 6.437 26.261 1.00 94.44 84 ASP A C 1
ATOM 653 O O . ASP A 1 84 ? -6.836 5.953 27.389 1.00 94.44 84 ASP A O 1
ATOM 657 N N . ILE A 1 85 ? -7.504 7.530 25.957 1.00 93.56 85 ILE A N 1
ATOM 658 C CA . ILE A 1 85 ? -8.462 8.144 26.896 1.00 93.56 85 ILE A CA 1
ATOM 659 C C . ILE A 1 85 ? -9.681 7.259 27.184 1.00 93.56 85 ILE A C 1
ATOM 661 O O . ILE A 1 85 ? -10.423 7.538 28.124 1.00 93.56 85 ILE A O 1
ATOM 665 N N . SER A 1 86 ? -9.955 6.265 26.334 1.00 92.06 86 SER A N 1
ATOM 666 C CA . SER A 1 86 ? -11.103 5.379 26.490 1.00 92.06 86 SER A CA 1
ATOM 667 C C . SER A 1 86 ? -10.669 4.064 27.109 1.00 92.06 86 SER A C 1
ATOM 669 O O . SER A 1 86 ? -9.789 3.383 26.591 1.00 92.06 86 SER A O 1
ATOM 671 N N . GLU A 1 87 ? -11.363 3.650 28.161 1.00 89.56 87 GLU A N 1
ATOM 672 C CA . GLU A 1 87 ? -11.246 2.288 28.666 1.00 89.56 87 GLU A CA 1
ATOM 673 C C . GLU A 1 87 ? -11.895 1.312 27.670 1.00 89.56 87 GLU A C 1
ATOM 675 O O . GLU A 1 87 ? -13.029 1.511 27.227 1.00 89.56 87 GLU A O 1
ATOM 680 N N . ASN A 1 88 ? -11.170 0.248 27.310 1.00 89.69 88 ASN A N 1
ATOM 681 C CA . ASN A 1 88 ? -11.635 -0.823 26.418 1.00 89.69 88 ASN A CA 1
ATOM 682 C C . ASN A 1 88 ? -12.213 -0.337 25.057 1.00 89.69 88 ASN A C 1
ATOM 684 O O . ASN A 1 88 ? -13.363 -0.658 24.708 1.00 89.69 88 ASN A O 1
ATOM 688 N N . PRO A 1 89 ? -11.439 0.428 24.259 1.00 95.44 89 PRO A N 1
ATOM 689 C CA . PRO A 1 89 ? -11.902 0.956 22.978 1.00 95.44 89 PRO A CA 1
ATOM 690 C C . PRO A 1 89 ? -12.180 -0.176 21.984 1.00 95.44 89 PRO A C 1
ATOM 692 O O . PRO A 1 89 ? -11.587 -1.248 22.074 1.00 95.44 89 PRO A O 1
ATOM 695 N N . PHE A 1 90 ? -13.077 0.057 21.027 1.00 97.44 90 PHE A N 1
ATOM 696 C CA . PHE A 1 90 ? -13.201 -0.770 19.828 1.00 97.44 90 PHE A CA 1
ATOM 697 C C . PHE A 1 90 ? -12.718 0.043 18.631 1.00 97.44 90 PHE A C 1
ATOM 699 O O . PHE A 1 90 ? -13.175 1.164 18.424 1.00 97.44 90 PHE A O 1
ATOM 706 N N . ILE A 1 91 ? -11.772 -0.478 17.864 1.00 98.25 91 ILE A N 1
ATOM 707 C CA . ILE A 1 91 ? -11.021 0.290 16.878 1.00 98.25 91 ILE A CA 1
ATOM 708 C C . ILE A 1 91 ? -11.201 -0.355 15.513 1.00 98.25 91 ILE A C 1
ATOM 710 O O . ILE A 1 91 ? -10.938 -1.539 15.333 1.00 98.25 91 ILE A O 1
ATOM 714 N N . VAL A 1 92 ? -11.632 0.440 14.544 1.00 98.56 92 VAL A N 1
ATOM 715 C CA . VAL A 1 92 ? -11.719 0.052 13.143 1.00 98.56 92 VAL A CA 1
ATOM 716 C C . VAL A 1 92 ? -10.689 0.851 12.366 1.00 98.56 92 VAL A C 1
ATOM 718 O O . VAL A 1 92 ? -10.770 2.078 12.330 1.00 98.56 92 VAL A O 1
ATOM 721 N N . ALA A 1 93 ? -9.738 0.170 11.739 1.00 98.69 93 ALA A N 1
ATOM 722 C CA . ALA A 1 93 ? -8.791 0.784 10.817 1.00 98.69 93 ALA A CA 1
ATOM 723 C C . ALA A 1 93 ? -9.164 0.401 9.384 1.00 98.69 93 ALA A C 1
ATOM 725 O O . ALA A 1 93 ? -9.423 -0.766 9.084 1.00 98.69 93 ALA A O 1
ATOM 726 N N . THR A 1 94 ? -9.237 1.393 8.500 1.00 98.75 94 THR A N 1
ATOM 727 C CA . THR A 1 94 ? -9.627 1.178 7.109 1.00 98.75 94 THR A CA 1
ATOM 728 C C . THR A 1 94 ? -8.920 2.122 6.153 1.00 98.75 94 THR A C 1
ATOM 730 O O . THR A 1 94 ? -8.472 3.197 6.545 1.00 98.75 94 THR A O 1
ATOM 733 N N . GLY A 1 95 ? -8.825 1.721 4.892 1.00 97.44 95 GLY A N 1
ATOM 734 C CA . GLY A 1 95 ? -8.246 2.522 3.827 1.00 97.44 95 GLY A CA 1
ATOM 735 C C . GLY A 1 95 ? -8.433 1.857 2.470 1.00 97.44 95 GLY A C 1
ATOM 736 O O . GLY A 1 95 ? -8.849 0.700 2.381 1.00 97.44 95 GLY A O 1
ATOM 737 N N . TYR A 1 96 ? -8.112 2.608 1.423 1.00 94.25 96 TYR A N 1
ATOM 738 C CA . TYR A 1 96 ? -8.176 2.166 0.034 1.00 94.25 96 TYR A CA 1
ATOM 739 C C . TYR A 1 96 ? -6.830 2.429 -0.661 1.00 94.25 96 TYR A C 1
ATOM 741 O O . TYR A 1 96 ? -6.218 3.475 -0.417 1.00 94.25 96 TYR A O 1
ATOM 749 N N . SER A 1 97 ? -6.360 1.510 -1.514 1.00 93.81 97 SER A N 1
ATOM 750 C CA . SER A 1 97 ? -5.081 1.634 -2.235 1.00 93.81 97 SER A CA 1
ATOM 751 C C . SER A 1 97 ? -3.888 1.834 -1.284 1.00 93.81 97 SER A C 1
ATOM 753 O O . SER A 1 97 ? -3.753 1.097 -0.310 1.00 93.81 97 SER A O 1
ATOM 755 N N . ARG A 1 98 ? -3.046 2.860 -1.475 1.00 94.06 98 ARG A N 1
ATOM 756 C CA . ARG A 1 98 ? -1.979 3.227 -0.520 1.00 94.06 98 ARG A CA 1
ATOM 757 C C . ARG A 1 98 ? -2.469 3.285 0.929 1.00 94.06 98 ARG A C 1
ATOM 759 O O . ARG A 1 98 ? -1.829 2.743 1.825 1.00 94.06 98 ARG A O 1
ATOM 766 N N . GLY A 1 99 ? -3.618 3.920 1.158 1.00 96.69 99 GLY A N 1
ATOM 767 C CA . GLY A 1 99 ? -4.198 4.029 2.493 1.00 96.69 99 GLY A CA 1
ATOM 768 C C . GLY A 1 99 ? -4.591 2.673 3.068 1.00 96.69 99 GLY A C 1
ATOM 769 O O . GLY A 1 99 ? -4.523 2.478 4.276 1.00 96.69 99 GLY A O 1
ATOM 770 N N . ALA A 1 100 ? -4.953 1.715 2.212 1.00 97.81 100 ALA A N 1
ATOM 771 C CA . ALA A 1 100 ? -5.247 0.345 2.608 1.00 97.81 100 ALA A CA 1
ATOM 772 C C . ALA A 1 100 ? -3.992 -0.388 3.092 1.00 97.81 100 ALA A C 1
ATOM 774 O O . ALA A 1 100 ? -4.066 -1.064 4.114 1.00 97.81 100 ALA A O 1
ATOM 775 N N . ALA A 1 101 ? -2.846 -0.203 2.427 1.00 98.12 101 ALA A N 1
ATOM 776 C CA . ALA A 1 101 ? -1.568 -0.756 2.878 1.00 98.12 101 ALA A CA 1
ATOM 777 C C . ALA A 1 101 ? -1.169 -0.205 4.257 1.00 98.12 101 ALA A C 1
ATOM 779 O O . ALA A 1 101 ? -0.911 -0.968 5.190 1.00 98.12 101 ALA A O 1
ATOM 780 N N . CYS A 1 102 ? -1.228 1.118 4.430 1.00 98.44 102 CYS A N 1
ATOM 781 C CA . CYS A 1 102 ? -0.973 1.748 5.726 1.00 98.44 102 CYS A CA 1
ATOM 782 C C . CYS A 1 102 ? -1.968 1.266 6.799 1.00 98.44 102 CYS A C 1
ATOM 784 O O . CYS A 1 102 ? -1.570 0.934 7.913 1.00 98.44 102 CYS A O 1
ATOM 786 N N . ALA A 1 103 ? -3.264 1.174 6.474 1.00 98.69 103 ALA A N 1
ATOM 787 C CA . ALA A 1 103 ? -4.293 0.687 7.393 1.00 98.69 103 ALA A CA 1
ATOM 788 C C . ALA A 1 103 ? -4.130 -0.804 7.741 1.00 98.69 103 ALA A C 1
ATOM 790 O O . ALA A 1 103 ? -4.481 -1.214 8.848 1.00 98.69 103 ALA A O 1
ATOM 791 N N . ASN A 1 104 ? -3.597 -1.618 6.827 1.00 98.44 104 ASN A N 1
ATOM 792 C CA . ASN A 1 104 ? -3.331 -3.035 7.050 1.00 98.44 104 ASN A CA 1
ATOM 793 C C . ASN A 1 104 ? -2.216 -3.232 8.090 1.00 98.44 104 ASN A C 1
ATOM 795 O O . ASN A 1 104 ? -2.427 -3.945 9.072 1.00 98.44 104 ASN A O 1
ATOM 799 N N . ILE A 1 105 ? -1.095 -2.515 7.952 1.00 98.12 105 ILE A N 1
ATOM 800 C CA . ILE A 1 105 ? -0.025 -2.507 8.964 1.00 98.12 105 ILE A CA 1
ATOM 801 C C . ILE A 1 105 ? -0.517 -1.866 10.268 1.00 98.12 105 ILE A C 1
ATOM 803 O O . ILE A 1 105 ? -0.300 -2.411 11.347 1.00 98.12 105 ILE A O 1
ATOM 807 N N . LEU A 1 106 ? -1.256 -0.756 10.199 1.00 98.62 106 LEU A N 1
ATOM 808 C CA . LEU A 1 106 ? -1.828 -0.122 11.388 1.00 98.62 106 LEU A CA 1
ATOM 809 C C . LEU A 1 106 ? -2.739 -1.088 12.161 1.00 98.62 106 LEU A C 1
ATOM 811 O O . LEU A 1 106 ? -2.691 -1.124 13.386 1.00 98.62 106 LEU A O 1
ATOM 815 N N . SER A 1 107 ? -3.538 -1.901 11.464 1.00 98.56 107 SER A N 1
ATOM 816 C CA . SER A 1 107 ? -4.394 -2.915 12.094 1.00 98.56 107 SER A CA 1
ATOM 817 C C . SER A 1 107 ? -3.574 -3.957 12.854 1.00 98.56 107 SER A C 1
ATOM 819 O O . SER A 1 107 ? -3.955 -4.327 13.962 1.00 98.56 107 SER A O 1
ATOM 821 N N . LEU A 1 108 ? -2.436 -4.388 12.301 1.00 97.25 108 LEU A N 1
ATOM 822 C CA . LEU A 1 108 ? -1.493 -5.285 12.973 1.00 97.25 108 LEU A CA 1
ATOM 823 C C . LEU A 1 108 ? -0.928 -4.657 14.257 1.00 97.25 108 LEU A C 1
ATOM 825 O O . LEU A 1 108 ? -0.937 -5.293 15.313 1.00 97.25 108 LEU A O 1
ATOM 829 N N . LEU A 1 109 ? -0.469 -3.405 14.180 1.00 97.62 109 LEU A N 1
ATOM 830 C CA . LEU A 1 109 ? 0.084 -2.682 15.329 1.00 97.62 109 LEU A CA 1
ATOM 831 C C . LEU A 1 109 ? -0.972 -2.489 16.427 1.00 97.62 109 LEU A C 1
ATOM 833 O O . LEU A 1 109 ? -0.717 -2.750 17.602 1.00 97.62 109 LEU A O 1
ATOM 837 N N . LEU A 1 110 ? -2.185 -2.089 16.044 1.00 98.31 110 LEU A N 1
ATOM 838 C CA . LEU A 1 110 ? -3.307 -1.923 16.964 1.00 98.31 110 LEU A CA 1
ATOM 839 C C . LEU A 1 110 ? -3.728 -3.253 17.596 1.00 98.31 110 LEU A C 1
ATOM 841 O O . LEU A 1 110 ? -3.999 -3.281 18.794 1.00 98.31 110 LEU A O 1
ATOM 845 N N . ASP A 1 111 ? -3.770 -4.351 16.833 1.00 97.38 111 ASP A N 1
ATOM 846 C CA . ASP A 1 111 ? -4.067 -5.692 17.360 1.00 97.38 111 ASP A CA 1
ATOM 847 C C . ASP A 1 111 ? -3.067 -6.088 18.449 1.00 97.38 111 ASP A C 1
ATOM 849 O O . ASP A 1 111 ? -3.462 -6.594 19.498 1.00 97.38 111 ASP A O 1
ATOM 853 N N . SER A 1 112 ? -1.783 -5.780 18.241 1.00 95.62 112 SER A N 1
ATOM 854 C CA . SER A 1 112 ? -0.735 -6.036 19.230 1.00 95.62 112 SER A CA 1
ATOM 855 C C . SER A 1 112 ? -0.891 -5.210 20.512 1.00 95.62 112 SER A C 1
ATOM 857 O O . SER A 1 112 ? -0.453 -5.663 21.568 1.00 95.62 112 SER A O 1
ATOM 859 N N . ILE A 1 113 ? -1.472 -4.008 20.438 1.00 96.81 113 ILE A N 1
ATOM 860 C CA . ILE A 1 113 ? -1.616 -3.090 21.581 1.00 96.81 113 ILE A CA 1
ATOM 861 C C . ILE A 1 113 ? -2.927 -3.338 22.339 1.00 96.81 113 ILE A C 1
ATOM 863 O O . ILE A 1 113 ? -2.929 -3.411 23.566 1.00 96.81 113 ILE A O 1
ATOM 867 N N . TYR A 1 114 ? -4.046 -3.457 21.621 1.00 96.06 114 TYR A N 1
ATOM 868 C CA . TYR A 1 114 ? -5.398 -3.486 22.196 1.00 96.06 114 TYR A CA 1
ATOM 869 C C . TYR A 1 114 ? -6.052 -4.876 22.165 1.00 96.06 114 TYR A C 1
ATOM 871 O O . TYR A 1 114 ? -7.102 -5.078 22.785 1.00 96.06 114 TYR A O 1
ATOM 879 N N . GLY A 1 115 ? -5.446 -5.836 21.460 1.00 95.50 115 GLY A N 1
ATOM 880 C CA . GLY A 1 115 ? -5.942 -7.198 21.290 1.00 95.50 115 GLY A CA 1
ATOM 881 C C . GLY A 1 115 ? -7.006 -7.335 20.196 1.00 95.50 115 GLY A C 1
ATOM 882 O O . GLY A 1 115 ? -7.820 -6.441 19.961 1.00 95.50 115 GLY A O 1
ATOM 883 N N . GLY A 1 116 ? -7.060 -8.508 19.560 1.00 95.00 116 GLY A N 1
ATOM 884 C CA . GLY A 1 116 ? -7.935 -8.741 18.403 1.00 95.00 116 GLY A CA 1
ATOM 885 C C . GLY A 1 116 ? -9.441 -8.708 18.663 1.00 95.00 116 GLY A C 1
ATOM 886 O O . GLY A 1 116 ? -10.218 -8.529 17.732 1.00 95.00 116 GLY A O 1
ATOM 887 N N . ALA A 1 117 ? -9.883 -8.787 19.921 1.00 93.94 117 ALA A N 1
ATOM 888 C CA . ALA A 1 117 ? -11.286 -8.558 20.295 1.00 93.94 117 ALA A CA 1
ATOM 889 C C . ALA A 1 117 ? -11.680 -7.061 20.320 1.00 93.94 117 ALA A C 1
ATOM 891 O O . ALA A 1 117 ? -12.855 -6.710 20.483 1.00 93.94 117 ALA A O 1
ATOM 892 N N . SER A 1 118 ? -10.693 -6.173 20.198 1.00 95.69 118 SER A N 1
ATOM 893 C CA . SER A 1 118 ? -10.842 -4.718 20.256 1.00 95.69 118 SER A CA 1
ATOM 894 C C . SER A 1 118 ? -10.508 -4.033 18.940 1.00 95.69 118 SER A C 1
ATOM 896 O O . SER A 1 118 ? -10.692 -2.826 18.838 1.00 95.69 118 SER A O 1
ATOM 898 N N . VAL A 1 119 ? -10.035 -4.774 17.940 1.00 97.69 119 VAL A N 1
ATOM 899 C CA . VAL A 1 119 ? -9.554 -4.221 16.673 1.00 97.69 119 VAL A CA 1
ATOM 900 C C . VAL A 1 119 ? -10.232 -4.933 15.518 1.00 97.69 119 VAL A C 1
ATOM 902 O O . VAL A 1 119 ? -10.387 -6.150 15.545 1.00 97.69 119 VAL A O 1
ATOM 905 N N . SER A 1 120 ? -10.625 -4.193 14.488 1.00 98.06 120 SER A N 1
ATOM 906 C CA . SER A 1 120 ? -11.029 -4.754 13.203 1.00 98.06 120 SER A CA 1
ATOM 907 C C . SER A 1 120 ? -10.418 -3.964 12.049 1.00 98.06 120 SER A C 1
ATOM 909 O O . SER A 1 120 ? -10.632 -2.760 11.926 1.00 98.06 120 SER A O 1
ATOM 911 N N . GLY A 1 121 ? -9.652 -4.644 11.203 1.00 98.56 121 GLY A N 1
ATOM 912 C CA . GLY A 1 121 ? -9.040 -4.067 10.011 1.00 98.56 121 GLY A CA 1
ATOM 913 C C . GLY A 1 121 ? -9.860 -4.374 8.764 1.00 98.56 121 GLY A C 1
ATOM 914 O O . GLY A 1 121 ? -10.211 -5.530 8.541 1.00 98.56 121 GLY A O 1
ATOM 915 N N . TYR A 1 122 ? -10.133 -3.363 7.939 1.00 98.62 122 TYR A N 1
ATOM 916 C CA . TYR A 1 122 ? -10.764 -3.532 6.625 1.00 98.62 122 TYR A CA 1
ATOM 917 C C . TYR A 1 122 ? -10.026 -2.705 5.585 1.00 98.62 122 TYR A C 1
ATOM 919 O O . TYR A 1 122 ? -10.121 -1.479 5.568 1.00 98.62 122 TYR A O 1
ATOM 927 N N . SER A 1 123 ? -9.297 -3.374 4.711 1.00 98.38 123 SER A N 1
ATOM 928 C CA . SER A 1 123 ? -8.467 -2.734 3.694 1.00 98.38 123 SER A CA 1
ATOM 929 C C . SER A 1 123 ? -8.959 -3.141 2.306 1.00 98.38 123 SER A C 1
ATOM 931 O O . SER A 1 123 ? -9.416 -4.270 2.129 1.00 98.38 123 SER A O 1
ATOM 933 N N . PHE A 1 124 ? -8.935 -2.208 1.356 1.00 97.00 124 PHE A N 1
ATOM 934 C CA . PHE A 1 124 ? -9.489 -2.400 0.019 1.00 97.00 124 PHE A CA 1
ATOM 935 C C . PHE A 1 124 ? -8.460 -2.070 -1.053 1.00 97.00 124 PHE A C 1
ATOM 937 O O . PHE A 1 124 ? -7.826 -1.015 -0.976 1.00 97.00 124 PHE A O 1
ATOM 944 N N . ALA A 1 125 ? -8.362 -2.924 -2.073 1.00 94.94 125 ALA A N 1
ATOM 945 C CA . ALA A 1 125 ? -7.371 -2.780 -3.136 1.00 94.94 125 ALA A CA 1
ATOM 946 C C . ALA A 1 125 ? -5.958 -2.589 -2.562 1.00 94.94 125 ALA A C 1
ATOM 948 O O . ALA A 1 125 ? -5.289 -1.584 -2.8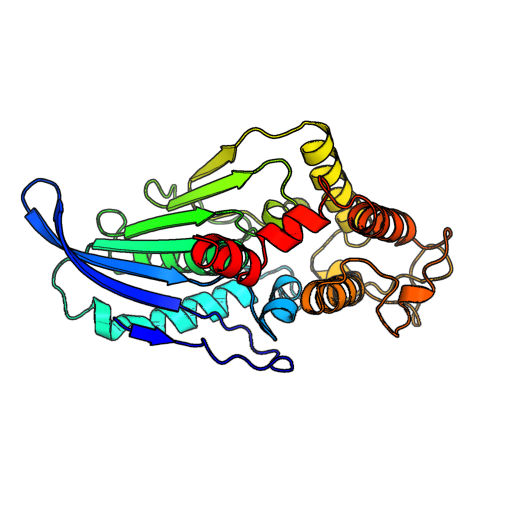00 1.00 94.94 125 ALA A O 1
ATOM 949 N N . THR A 1 126 ? -5.573 -3.507 -1.683 1.00 97.00 126 THR A N 1
ATOM 950 C CA . THR A 1 126 ? -4.462 -3.332 -0.750 1.00 97.00 126 THR A CA 1
ATOM 951 C C . THR A 1 126 ? -3.149 -3.787 -1.379 1.00 97.00 126 THR A C 1
ATOM 953 O O . THR A 1 126 ? -3.010 -4.988 -1.616 1.00 97.00 126 THR A O 1
ATOM 956 N N . PRO A 1 127 ? -2.170 -2.882 -1.589 1.00 96.25 127 PRO A N 1
ATOM 957 C CA . PRO A 1 127 ? -0.790 -3.279 -1.849 1.00 96.25 127 PRO A CA 1
ATOM 958 C C . PRO A 1 127 ? -0.310 -4.269 -0.777 1.00 96.25 127 PRO A C 1
ATOM 960 O O . PRO A 1 127 ? -0.553 -4.013 0.408 1.00 96.25 127 PRO A O 1
ATOM 963 N N . PRO A 1 128 ? 0.382 -5.362 -1.135 1.00 96.00 128 PRO A N 1
ATOM 964 C CA . PRO A 1 128 ? 1.060 -6.220 -0.171 1.00 96.00 128 PRO A CA 1
ATOM 965 C C . PRO A 1 128 ? 1.996 -5.424 0.759 1.00 96.00 128 PRO A C 1
ATOM 967 O O . PRO A 1 128 ? 2.673 -4.487 0.340 1.00 96.00 128 PRO A O 1
ATOM 970 N N . THR A 1 129 ? 2.027 -5.778 2.043 1.00 95.50 129 THR A N 1
ATOM 971 C CA . THR A 1 129 ? 2.599 -4.946 3.116 1.00 95.50 129 THR A CA 1
ATOM 972 C C . THR A 1 129 ? 3.696 -5.611 3.929 1.00 95.50 129 THR A C 1
ATOM 974 O O . THR A 1 129 ? 4.528 -4.907 4.497 1.00 95.50 129 THR A O 1
ATOM 977 N N . TYR A 1 130 ? 3.715 -6.940 4.009 1.00 91.44 130 TYR A N 1
ATOM 978 C CA . TYR A 1 130 ? 4.669 -7.693 4.822 1.00 91.44 130 TYR A CA 1
ATOM 979 C C . TYR A 1 130 ? 5.329 -8.790 3.995 1.00 91.44 130 TYR A C 1
ATOM 981 O O . TYR A 1 130 ? 4.721 -9.286 3.052 1.00 91.44 130 TYR A O 1
ATOM 989 N N . ARG A 1 131 ? 6.559 -9.175 4.332 1.00 87.06 131 ARG A N 1
ATOM 990 C CA . ARG A 1 131 ? 7.239 -10.328 3.735 1.00 87.06 131 ARG A CA 1
ATOM 991 C C . ARG A 1 131 ? 7.089 -11.546 4.632 1.00 87.06 131 ARG A C 1
ATOM 993 O O . ARG A 1 131 ? 7.095 -11.393 5.851 1.00 87.06 131 ARG A O 1
ATOM 1000 N N . ASP A 1 132 ? 6.903 -12.715 4.018 1.00 71.31 132 ASP A N 1
ATOM 1001 C CA . ASP A 1 132 ? 6.678 -14.014 4.672 1.00 71.31 132 ASP A CA 1
ATOM 1002 C C . ASP A 1 132 ? 7.375 -14.127 6.051 1.00 71.31 132 ASP A C 1
ATOM 1004 O O . ASP A 1 132 ? 8.575 -13.891 6.175 1.00 71.31 132 ASP A O 1
ATOM 1008 N N . GLY A 1 133 ? 6.615 -14.454 7.106 1.00 66.69 133 GLY A N 1
ATOM 1009 C CA . GLY A 1 133 ? 7.130 -14.473 8.489 1.00 66.69 133 GLY A CA 1
ATOM 1010 C C . GLY A 1 133 ? 6.081 -14.288 9.593 1.00 66.69 133 GLY A C 1
ATOM 1011 O O . GLY A 1 133 ? 6.354 -14.549 10.763 1.00 66.69 133 GLY A O 1
ATOM 1012 N N . ILE A 1 134 ? 4.859 -13.875 9.246 1.00 70.38 134 ILE A N 1
ATOM 1013 C CA . ILE A 1 134 ? 3.735 -13.836 10.188 1.00 70.38 134 ILE A CA 1
ATOM 1014 C C . ILE A 1 134 ? 3.037 -15.201 10.198 1.00 70.38 134 ILE A C 1
ATOM 1016 O O . ILE A 1 134 ? 2.285 -15.527 9.285 1.00 70.38 134 ILE A O 1
ATOM 1020 N N . GLU A 1 135 ? 3.267 -15.990 11.249 1.00 70.81 135 GLU A N 1
ATOM 1021 C CA . GLU A 1 135 ? 2.606 -17.293 11.452 1.00 70.81 135 GLU A CA 1
ATOM 1022 C C . GLU A 1 135 ? 1.223 -17.168 12.113 1.00 70.81 135 GLU A C 1
ATOM 1024 O O . GLU A 1 135 ? 0.386 -18.067 12.015 1.00 70.81 135 GLU A O 1
ATOM 1029 N N . LYS A 1 136 ? 0.969 -16.053 12.812 1.00 83.81 136 LYS A N 1
ATOM 1030 C CA . LYS A 1 136 ? -0.298 -15.816 13.510 1.00 83.81 136 LYS A CA 1
ATOM 1031 C C . LYS A 1 136 ? -1.418 -15.548 12.506 1.00 83.81 136 LYS A C 1
ATOM 1033 O O . LYS A 1 136 ? -1.350 -14.620 11.706 1.00 83.81 136 LYS A O 1
ATOM 1038 N N . GLU A 1 137 ? -2.505 -16.298 12.638 1.00 87.31 137 GLU A N 1
ATOM 1039 C CA . GLU A 1 137 ? -3.757 -16.023 11.936 1.00 87.31 137 GLU A CA 1
ATOM 1040 C C . GLU A 1 137 ? -4.491 -14.834 12.590 1.00 87.31 137 GLU A C 1
ATOM 1042 O O . GLU A 1 137 ? -4.824 -14.869 13.780 1.00 87.31 137 GLU A O 1
ATOM 1047 N N . TYR A 1 138 ? -4.779 -13.785 11.813 1.00 94.38 138 TYR A N 1
ATOM 1048 C CA . TYR A 1 138 ? -5.555 -12.621 12.259 1.00 94.38 138 TYR A CA 1
ATOM 1049 C C . TYR A 1 138 ? -6.994 -12.710 11.745 1.00 94.38 138 TYR A C 1
ATOM 1051 O O . TYR A 1 138 ? -7.288 -12.371 10.600 1.00 94.38 138 TYR A O 1
ATOM 1059 N N . LYS A 1 139 ? -7.910 -13.140 12.618 1.00 95.31 139 LYS A N 1
ATOM 1060 C CA . LYS A 1 139 ? -9.342 -13.340 12.302 1.00 95.31 139 LYS A CA 1
ATOM 1061 C C . LYS A 1 139 ? -10.163 -12.049 12.256 1.00 95.31 139 LYS A C 1
ATOM 1063 O O . LYS A 1 139 ? -11.361 -12.077 11.998 1.00 95.31 139 LYS A O 1
ATOM 1068 N N . ASN A 1 140 ? -9.526 -10.930 12.569 1.00 97.62 140 ASN A N 1
ATOM 1069 C CA . ASN A 1 140 ? -10.120 -9.609 12.705 1.00 97.62 140 ASN A CA 1
ATOM 1070 C C . ASN A 1 140 ? -9.560 -8.600 11.690 1.00 97.62 140 ASN A C 1
ATOM 1072 O O . ASN A 1 140 ? -9.926 -7.430 11.741 1.00 97.62 140 ASN A O 1
ATOM 1076 N N . ILE A 1 141 ? -8.677 -9.023 10.783 1.00 98.25 141 ILE A N 1
ATOM 1077 C CA . ILE A 1 141 ? -8.099 -8.171 9.741 1.00 98.25 141 ILE A CA 1
ATOM 1078 C C . ILE A 1 141 ? -8.476 -8.767 8.386 1.00 98.25 141 ILE A C 1
ATOM 1080 O O . ILE A 1 141 ? -8.153 -9.920 8.102 1.00 98.25 141 ILE A O 1
ATOM 1084 N N . PHE A 1 142 ? -9.164 -7.979 7.565 1.00 98.50 142 PHE A N 1
ATOM 1085 C CA . PHE A 1 142 ? -9.685 -8.383 6.265 1.00 98.50 142 PHE A CA 1
ATOM 1086 C C . PHE A 1 142 ? -9.107 -7.503 5.155 1.00 98.50 142 PHE A C 1
ATOM 1088 O O . PHE A 1 142 ? -9.043 -6.271 5.263 1.00 98.50 142 PHE A O 1
ATOM 1095 N N . VAL A 1 143 ? -8.699 -8.154 4.072 1.00 98.19 143 VAL A N 1
ATOM 1096 C CA . VAL A 1 143 ? -8.091 -7.536 2.895 1.00 98.19 143 VAL A CA 1
ATOM 1097 C C . VAL A 1 143 ? -8.960 -7.874 1.696 1.00 98.19 143 VAL A C 1
ATOM 1099 O O . VAL A 1 143 ? -9.075 -9.037 1.334 1.00 98.19 143 VAL A O 1
ATOM 1102 N N . ILE A 1 144 ? -9.624 -6.882 1.114 1.00 98.38 144 ILE A N 1
ATOM 1103 C CA . ILE A 1 144 ? -10.650 -7.078 0.088 1.00 98.38 144 ILE A CA 1
ATOM 1104 C C . ILE A 1 144 ? -10.111 -6.552 -1.238 1.00 98.38 144 ILE A C 1
ATOM 1106 O O . ILE A 1 144 ? -9.982 -5.343 -1.435 1.00 98.38 144 ILE A O 1
ATOM 1110 N N . ASN A 1 145 ? -9.808 -7.467 -2.151 1.00 96.19 145 ASN A N 1
ATOM 1111 C CA . ASN A 1 145 ? -9.121 -7.166 -3.402 1.00 96.19 145 ASN A CA 1
ATOM 1112 C C . ASN A 1 145 ? -9.955 -7.596 -4.610 1.00 96.19 145 ASN A C 1
ATOM 1114 O O . ASN A 1 145 ? -10.710 -8.564 -4.548 1.00 96.19 145 ASN A O 1
ATOM 1118 N N . ASN A 1 146 ? -9.805 -6.880 -5.720 1.00 93.06 146 ASN A N 1
ATOM 1119 C CA . ASN A 1 146 ? -10.377 -7.244 -7.012 1.00 93.06 146 ASN A CA 1
ATOM 1120 C C . ASN A 1 146 ? -9.292 -7.950 -7.843 1.00 93.06 146 ASN A C 1
ATOM 1122 O O . ASN A 1 146 ? -8.179 -7.443 -7.932 1.00 93.06 146 ASN A O 1
ATOM 1126 N N . LYS A 1 147 ? -9.596 -9.107 -8.446 1.00 92.56 147 LYS A N 1
ATOM 1127 C CA . LYS A 1 147 ? -8.617 -9.870 -9.247 1.00 92.56 147 LYS A CA 1
ATOM 1128 C C . LYS A 1 147 ? -8.119 -9.133 -10.501 1.00 92.56 147 LYS A C 1
ATOM 1130 O O . LYS A 1 147 ? -7.047 -9.456 -10.987 1.00 92.56 147 LYS A O 1
ATOM 1135 N N . ALA A 1 148 ? -8.886 -8.181 -11.032 1.00 89.56 148 ALA A N 1
ATOM 1136 C CA . ALA A 1 148 ? -8.495 -7.378 -12.194 1.00 89.56 148 ALA A CA 1
ATOM 1137 C C . ALA A 1 148 ? -7.726 -6.097 -11.824 1.00 89.56 148 ALA A C 1
ATOM 1139 O O . ALA A 1 148 ? -7.352 -5.329 -12.705 1.00 89.56 148 ALA A O 1
ATOM 1140 N N . ASP A 1 149 ? -7.515 -5.832 -10.534 1.00 87.94 149 ASP A N 1
ATOM 1141 C CA . ASP A 1 149 ? -6.751 -4.683 -10.055 1.00 87.94 149 ASP A CA 1
ATOM 1142 C C . ASP A 1 149 ? -5.277 -5.071 -9.870 1.00 87.94 149 ASP A C 1
ATOM 1144 O O . ASP A 1 149 ? -4.978 -6.003 -9.128 1.00 87.94 149 ASP A O 1
ATOM 1148 N N . LEU A 1 150 ? -4.352 -4.350 -10.514 1.00 88.62 150 LEU A N 1
ATOM 1149 C CA . LEU A 1 150 ? -2.907 -4.578 -10.384 1.00 88.62 150 LEU A CA 1
ATOM 1150 C C . LEU A 1 150 ? -2.364 -4.181 -8.999 1.00 88.62 150 LEU A C 1
ATOM 1152 O O . LEU A 1 150 ? -1.373 -4.755 -8.554 1.00 88.62 150 LEU A O 1
ATOM 1156 N N . VAL A 1 151 ? -2.968 -3.209 -8.306 1.00 91.69 151 VAL A N 1
ATOM 1157 C CA . VAL A 1 151 ? -2.429 -2.669 -7.045 1.00 91.69 151 VAL A CA 1
ATOM 1158 C C . VAL A 1 151 ? -2.241 -3.762 -5.974 1.00 91.69 151 VAL A C 1
ATOM 1160 O O . VAL A 1 151 ? -1.159 -3.828 -5.394 1.00 91.69 151 VAL A O 1
ATOM 1163 N N . PRO A 1 152 ? -3.194 -4.690 -5.757 1.00 94.56 152 PRO A N 1
ATOM 1164 C CA . PRO A 1 152 ? -3.021 -5.875 -4.909 1.00 94.56 152 PRO A CA 1
ATOM 1165 C C . PRO A 1 152 ? -1.879 -6.844 -5.251 1.00 94.56 152 PRO A C 1
ATOM 1167 O O . PRO A 1 152 ? -1.601 -7.761 -4.468 1.00 94.56 152 PRO A O 1
ATOM 1170 N N . TYR A 1 153 ? -1.239 -6.682 -6.407 1.00 93.50 153 TYR A N 1
ATOM 1171 C CA . TYR A 1 153 ? -0.103 -7.490 -6.846 1.00 93.50 153 TYR A CA 1
ATOM 1172 C C . TYR A 1 153 ? 1.239 -6.760 -6.694 1.00 93.50 153 TYR A C 1
ATOM 1174 O O . TYR A 1 153 ? 2.270 -7.373 -6.955 1.00 93.50 153 TYR A O 1
ATOM 1182 N N . LEU A 1 154 ? 1.250 -5.490 -6.260 1.00 93.00 154 LEU A N 1
ATOM 1183 C CA . LEU A 1 154 ? 2.452 -4.659 -6.134 1.00 93.00 154 LEU A CA 1
ATOM 1184 C C . LEU A 1 154 ? 2.592 -4.091 -4.711 1.00 93.00 154 LEU A C 1
ATOM 1186 O O . LEU A 1 154 ? 1.673 -3.408 -4.263 1.00 93.00 154 LEU A O 1
ATOM 1190 N N . PRO A 1 155 ? 3.714 -4.308 -3.993 1.00 94.56 155 PRO A N 1
ATOM 1191 C CA . PRO A 1 155 ? 4.936 -5.012 -4.407 1.00 94.56 155 PRO A CA 1
ATOM 1192 C C . PRO A 1 155 ? 4.719 -6.501 -4.708 1.00 94.56 155 PRO A C 1
ATOM 1194 O O . PRO A 1 155 ? 3.781 -7.114 -4.198 1.00 94.56 155 PRO A O 1
ATOM 1197 N N . LEU A 1 156 ? 5.594 -7.083 -5.537 1.00 95.56 156 LEU A N 1
ATOM 1198 C CA . LEU A 1 156 ? 5.382 -8.422 -6.087 1.00 95.56 156 LEU A CA 1
ATOM 1199 C C . LEU A 1 156 ? 5.364 -9.512 -5.014 1.00 95.56 156 LEU A C 1
ATOM 1201 O O . LEU A 1 156 ? 6.235 -9.597 -4.140 1.00 95.56 156 LEU A O 1
ATOM 1205 N N . ARG A 1 157 ? 4.414 -10.439 -5.155 1.00 93.06 157 ARG A N 1
ATOM 1206 C CA . ARG A 1 157 ? 4.341 -11.646 -4.321 1.00 93.06 157 ARG A CA 1
ATOM 1207 C C . ARG A 1 157 ? 5.546 -12.557 -4.522 1.00 93.06 157 ARG A C 1
ATOM 1209 O O . ARG A 1 157 ? 5.968 -13.218 -3.574 1.00 93.06 157 ARG A O 1
ATOM 1216 N N . GLN A 1 158 ? 6.126 -12.566 -5.717 1.00 94.25 158 GLN A N 1
ATOM 1217 C CA . GLN A 1 158 ? 7.340 -13.309 -6.047 1.00 94.25 158 GLN A CA 1
ATOM 1218 C C . GLN A 1 158 ? 8.558 -12.813 -5.245 1.00 94.25 158 GLN A C 1
ATOM 1220 O O . GLN A 1 158 ? 9.482 -13.583 -5.004 1.00 94.25 158 GLN A O 1
ATOM 1225 N N . TRP A 1 159 ? 8.538 -11.570 -4.743 1.00 94.62 159 TRP A N 1
ATOM 1226 C CA . TRP A 1 159 ? 9.542 -11.059 -3.797 1.00 94.62 159 TRP A CA 1
ATOM 1227 C C . TRP A 1 159 ? 9.243 -11.427 -2.332 1.00 94.62 159 TRP A C 1
ATOM 1229 O O . TRP A 1 159 ? 9.971 -11.032 -1.423 1.00 94.62 159 TRP A O 1
ATOM 1239 N N . GLY A 1 160 ? 8.175 -12.185 -2.074 1.00 92.75 160 GLY A N 1
ATOM 1240 C CA . GLY A 1 160 ? 7.756 -12.620 -0.740 1.00 92.75 160 GLY A CA 1
ATOM 1241 C C . GLY A 1 160 ? 6.742 -11.702 -0.059 1.00 92.75 160 GLY A C 1
ATOM 1242 O O . GLY A 1 160 ? 6.365 -11.987 1.071 1.00 92.75 160 GLY A O 1
ATOM 1243 N N . TYR A 1 161 ? 6.275 -10.625 -0.706 1.00 94.75 161 TYR A N 1
ATOM 1244 C CA . TYR A 1 161 ? 5.282 -9.728 -0.106 1.00 94.75 161 TYR A CA 1
ATOM 1245 C C . TYR A 1 161 ? 3.867 -10.321 -0.097 1.00 94.75 161 TYR A C 1
ATOM 1247 O O . TYR A 1 161 ? 3.436 -10.966 -1.053 1.00 94.75 161 TYR A O 1
ATOM 1255 N N . ARG A 1 162 ? 3.121 -10.086 0.979 1.00 94.06 162 ARG A N 1
ATOM 1256 C CA . ARG A 1 162 ? 1.747 -10.538 1.243 1.00 94.06 162 ARG A CA 1
ATOM 1257 C C . ARG A 1 162 ? 0.997 -9.473 2.058 1.00 94.06 162 ARG A C 1
ATOM 1259 O O . ARG A 1 162 ? 1.589 -8.480 2.477 1.00 94.06 162 ARG A O 1
ATOM 1266 N N . SER A 1 163 ? -0.297 -9.673 2.301 1.00 93.88 163 SER A N 1
ATOM 1267 C CA . SER A 1 163 ? -1.141 -8.765 3.102 1.00 93.88 163 SER A CA 1
ATOM 1268 C C . SER A 1 163 ? -1.500 -9.384 4.451 1.00 93.88 163 SER A C 1
ATOM 1270 O O . SER A 1 163 ? -1.844 -10.563 4.509 1.00 93.88 163 SER A O 1
ATOM 1272 N N . VAL A 1 164 ? -1.459 -8.618 5.543 1.00 94.19 164 VAL A N 1
ATOM 1273 C CA . VAL A 1 164 ? -1.767 -9.152 6.881 1.00 94.19 164 VAL A CA 1
ATOM 1274 C C . VAL A 1 164 ? -3.254 -9.503 6.988 1.00 94.19 164 VAL A C 1
ATOM 1276 O O . VAL A 1 164 ? -4.105 -8.663 6.697 1.00 94.19 164 VAL A O 1
ATOM 1279 N N . GLY A 1 165 ? -3.575 -10.701 7.484 1.00 94.25 165 GLY A N 1
ATOM 1280 C CA . GLY A 1 165 ? -4.950 -11.133 7.753 1.00 94.25 165 GLY A CA 1
ATOM 1281 C C . GLY A 1 165 ? -5.566 -11.986 6.646 1.00 94.25 165 GLY A C 1
ATOM 1282 O O . GLY A 1 165 ? -4.869 -12.687 5.920 1.00 94.25 165 GLY A O 1
ATOM 1283 N N . THR A 1 166 ? -6.897 -11.978 6.566 1.00 95.81 166 THR A N 1
ATOM 1284 C CA . THR A 1 166 ? -7.652 -12.804 5.614 1.00 95.81 166 THR A CA 1
ATOM 1285 C C . THR A 1 166 ? -7.872 -12.053 4.307 1.00 95.81 166 THR A C 1
ATOM 1287 O O . THR A 1 166 ? -8.563 -11.031 4.286 1.00 95.81 166 THR A O 1
ATOM 1290 N N . GLU A 1 167 ? -7.329 -12.580 3.210 1.00 95.62 167 GLU A N 1
ATOM 1291 C CA . GLU A 1 167 ? -7.564 -12.046 1.868 1.00 95.62 167 GLU A CA 1
ATOM 1292 C C . GLU A 1 167 ? -8.879 -12.575 1.279 1.00 95.62 167 GLU A C 1
ATOM 1294 O O . GLU A 1 167 ? -9.129 -13.778 1.228 1.00 95.62 167 GLU A O 1
ATOM 1299 N N . ILE A 1 168 ? -9.715 -11.655 0.810 1.00 97.62 168 ILE A N 1
ATOM 1300 C CA . ILE A 1 168 ? -10.983 -11.898 0.134 1.00 97.62 168 ILE A CA 1
ATOM 1301 C C . ILE A 1 168 ? -10.836 -11.348 -1.282 1.00 97.62 168 ILE A C 1
ATOM 1303 O O . ILE A 1 168 ? -10.781 -10.135 -1.488 1.00 97.62 168 ILE A O 1
ATOM 1307 N N . TRP A 1 169 ? -10.776 -12.249 -2.258 1.00 96.62 169 TRP A N 1
ATOM 1308 C CA . TRP A 1 169 ? -10.628 -11.903 -3.669 1.00 96.62 169 TRP A CA 1
ATOM 1309 C C . TRP A 1 169 ? -11.981 -11.928 -4.370 1.00 96.62 169 TRP A C 1
ATOM 1311 O O . TRP A 1 169 ? -12.604 -12.981 -4.497 1.00 96.62 169 TRP A O 1
ATOM 1321 N N . LEU A 1 170 ? -12.421 -10.759 -4.821 1.00 95.19 170 LEU A N 1
ATOM 1322 C CA . LEU A 1 170 ? -13.635 -10.584 -5.603 1.00 95.19 170 LEU A CA 1
ATOM 1323 C C . LEU A 1 170 ? -13.388 -11.015 -7.050 1.00 95.19 170 LEU A C 1
ATOM 1325 O O . LEU A 1 170 ? -12.333 -10.726 -7.624 1.00 95.19 170 LEU A O 1
ATOM 1329 N N . ASP A 1 171 ? -14.372 -11.696 -7.633 1.00 92.12 171 ASP A N 1
ATOM 1330 C CA . ASP A 1 171 ? -14.347 -12.046 -9.049 1.00 92.12 171 ASP A CA 1
ATOM 1331 C C . ASP A 1 171 ? -14.421 -10.798 -9.930 1.00 92.12 171 ASP A C 1
ATOM 1333 O O . ASP A 1 171 ? -14.970 -9.761 -9.547 1.00 92.12 171 ASP A O 1
ATOM 1337 N N . ALA A 1 172 ? -13.840 -10.914 -11.118 1.00 88.62 172 ALA A N 1
ATOM 1338 C CA . ALA A 1 172 ? -13.702 -9.831 -12.072 1.00 88.62 172 ALA A CA 1
ATOM 1339 C C . ALA A 1 172 ? -13.734 -10.374 -13.500 1.00 88.62 172 ALA A C 1
ATOM 1341 O O . ALA A 1 172 ? -13.734 -11.589 -13.712 1.00 88.62 172 ALA A O 1
ATOM 1342 N N . ASP A 1 173 ? -13.759 -9.460 -14.465 1.00 85.38 173 ASP A N 1
ATOM 1343 C CA . ASP A 1 173 ? -13.652 -9.803 -15.877 1.00 85.38 173 ASP A CA 1
ATOM 1344 C C . ASP A 1 173 ? -12.324 -10.540 -16.167 1.00 85.38 173 ASP A C 1
ATOM 1346 O O . ASP A 1 173 ? -11.272 -10.037 -15.755 1.00 85.38 173 ASP A O 1
ATOM 1350 N N . PRO A 1 174 ? -12.348 -11.713 -16.835 1.00 88.31 174 PRO A N 1
ATOM 1351 C CA . PRO A 1 174 ? -11.156 -12.527 -17.067 1.00 88.31 174 PRO A CA 1
ATOM 1352 C C . PRO A 1 174 ? -10.009 -11.790 -17.763 1.00 88.31 174 PRO A C 1
ATOM 1354 O O . PRO A 1 174 ? -8.866 -11.967 -17.346 1.00 88.31 174 PRO A O 1
ATOM 1357 N N . ASP A 1 175 ? -10.299 -10.924 -18.738 1.00 86.06 175 ASP A N 1
ATOM 1358 C CA . ASP A 1 175 ? -9.265 -10.188 -19.478 1.00 86.06 175 ASP A CA 1
ATOM 1359 C C . ASP A 1 175 ? -8.526 -9.218 -18.546 1.00 86.06 175 ASP A C 1
ATOM 1361 O O . ASP A 1 175 ? -7.318 -9.007 -18.659 1.00 86.06 175 ASP A O 1
ATOM 1365 N N . GLY A 1 176 ? -9.250 -8.614 -17.599 1.00 83.94 176 GLY A N 1
ATOM 1366 C CA . GLY A 1 176 ? -8.661 -7.762 -16.569 1.00 83.94 176 GLY A CA 1
ATOM 1367 C C . GLY A 1 176 ? -7.769 -8.543 -15.601 1.00 83.94 176 GLY A C 1
ATOM 1368 O O . GLY A 1 176 ? -6.699 -8.061 -15.231 1.00 83.94 176 GLY A O 1
ATOM 1369 N N . VAL A 1 177 ? -8.188 -9.754 -15.217 1.00 89.31 177 VAL A N 1
ATOM 1370 C CA . VAL A 1 177 ? -7.399 -10.641 -14.343 1.00 89.31 177 VAL A CA 1
ATOM 1371 C C . VAL A 1 177 ? -6.102 -11.073 -15.022 1.00 89.31 177 VAL A C 1
ATOM 1373 O O . VAL A 1 177 ? -5.037 -10.993 -14.410 1.00 89.31 177 VAL A O 1
ATOM 1376 N N . GLU A 1 178 ? -6.185 -11.503 -16.281 1.00 89.62 178 GLU A N 1
ATOM 1377 C CA . GLU A 1 178 ? -5.027 -11.912 -17.079 1.00 89.62 178 GLU A CA 1
ATOM 1378 C C . GLU A 1 178 ? -4.029 -10.759 -17.209 1.00 89.62 178 GLU A C 1
ATOM 1380 O O . GLU A 1 178 ? -2.878 -10.898 -16.800 1.00 89.62 178 GLU A O 1
ATOM 1385 N N . LYS A 1 179 ? -4.495 -9.572 -17.615 1.00 87.25 179 LYS A N 1
ATOM 1386 C CA . LYS A 1 179 ? -3.645 -8.381 -17.758 1.00 87.25 179 LYS A CA 1
ATOM 1387 C C . LYS A 1 179 ? -2.949 -7.969 -16.465 1.00 87.25 179 LYS A C 1
ATOM 1389 O O . LYS A 1 179 ? -1.785 -7.563 -16.510 1.00 87.25 179 LYS A O 1
ATOM 1394 N N . ALA A 1 180 ? -3.635 -8.024 -15.321 1.00 87.69 180 ALA A N 1
ATOM 1395 C CA . ALA A 1 180 ? -3.022 -7.702 -14.032 1.00 87.69 180 ALA A CA 1
ATOM 1396 C C . ALA A 1 180 ? -1.899 -8.698 -13.691 1.00 87.69 180 ALA A C 1
ATOM 1398 O O . ALA A 1 180 ? -0.804 -8.282 -13.307 1.00 87.69 180 ALA A O 1
ATOM 1399 N N . GLY A 1 181 ? -2.146 -9.996 -13.903 1.00 91.56 181 GLY A N 1
ATOM 1400 C CA . GLY A 1 181 ? -1.155 -11.054 -13.709 1.00 91.56 181 GLY A CA 1
ATOM 1401 C C . GLY A 1 181 ? 0.050 -10.921 -14.641 1.00 91.56 181 GLY A C 1
ATOM 1402 O O . GLY A 1 181 ? 1.184 -10.891 -14.171 1.00 91.56 181 GLY A O 1
ATOM 1403 N N . GLU A 1 182 ? -0.183 -10.761 -15.943 1.00 92.94 182 GLU A N 1
ATOM 1404 C CA . GLU A 1 182 ? 0.872 -10.578 -16.946 1.00 92.94 182 GLU A CA 1
ATOM 1405 C C . GLU A 1 182 ? 1.753 -9.369 -16.640 1.00 92.94 182 GLU A C 1
ATOM 1407 O O . GLU A 1 182 ? 2.972 -9.455 -16.735 1.00 92.94 182 GLU A O 1
ATOM 1412 N N . THR A 1 183 ? 1.164 -8.256 -16.203 1.00 91.19 183 THR A N 1
ATOM 1413 C CA . THR A 1 183 ? 1.936 -7.054 -15.851 1.00 91.19 183 THR A CA 1
ATOM 1414 C C . THR A 1 183 ? 2.840 -7.293 -14.643 1.00 91.19 183 THR A C 1
ATOM 1416 O O . THR A 1 183 ? 3.986 -6.840 -14.626 1.00 91.19 183 THR A O 1
ATOM 1419 N N . ALA A 1 184 ? 2.353 -8.027 -13.636 1.00 93.88 184 ALA A N 1
ATOM 1420 C CA . ALA A 1 184 ? 3.164 -8.420 -12.490 1.00 93.88 184 ALA A CA 1
ATOM 1421 C C . ALA A 1 184 ? 4.321 -9.352 -12.906 1.00 93.88 184 ALA A C 1
ATOM 1423 O O . ALA A 1 184 ? 5.446 -9.170 -12.441 1.00 93.88 184 ALA A O 1
ATOM 1424 N N . GLU A 1 185 ? 4.077 -10.296 -13.819 1.00 96.50 185 GLU A N 1
ATOM 1425 C CA . GLU A 1 185 ? 5.112 -11.183 -14.375 1.00 96.50 185 GLU A CA 1
ATOM 1426 C C . GLU A 1 185 ? 6.131 -10.429 -15.244 1.00 96.50 185 GLU A C 1
ATOM 1428 O O . GLU A 1 185 ? 7.335 -10.657 -15.128 1.00 96.50 185 GLU A O 1
ATOM 1433 N N . MET A 1 186 ? 5.688 -9.472 -16.066 1.00 95.88 186 MET A N 1
ATOM 1434 C CA . MET A 1 186 ? 6.576 -8.600 -16.843 1.00 95.88 186 MET A CA 1
ATOM 1435 C C . MET A 1 186 ? 7.499 -7.804 -15.919 1.00 95.88 186 MET A C 1
ATOM 1437 O O . MET A 1 186 ? 8.709 -7.779 -16.145 1.00 95.88 186 MET A O 1
ATOM 1441 N N . LEU A 1 187 ? 6.962 -7.214 -14.845 1.00 96.50 187 LEU A N 1
ATOM 1442 C CA . LEU A 1 187 ? 7.776 -6.519 -13.847 1.00 96.50 187 LEU A CA 1
ATOM 1443 C C . LEU A 1 187 ? 8.757 -7.472 -13.151 1.00 96.50 187 LEU A C 1
ATOM 1445 O O . LEU A 1 187 ? 9.913 -7.109 -12.954 1.00 96.50 187 LEU A O 1
ATOM 1449 N N . TYR A 1 188 ? 8.330 -8.691 -12.812 1.00 97.62 188 TYR A N 1
ATOM 1450 C CA . TYR A 1 188 ? 9.217 -9.695 -12.222 1.00 97.62 188 TYR A CA 1
ATOM 1451 C C . TYR A 1 188 ? 10.370 -10.066 -13.165 1.00 97.62 188 TYR A C 1
ATOM 1453 O O . TYR A 1 188 ? 11.504 -10.223 -12.720 1.00 97.62 188 TYR A O 1
ATOM 1461 N N . SER A 1 189 ? 10.103 -10.164 -14.471 1.00 97.31 189 SER A N 1
ATOM 1462 C CA . SER A 1 189 ? 11.101 -10.566 -15.472 1.00 97.31 189 SER A CA 1
ATOM 1463 C C . SER A 1 189 ? 12.273 -9.585 -15.593 1.00 97.31 189 SER A C 1
ATOM 1465 O O . SER A 1 189 ? 13.412 -10.010 -15.780 1.00 97.31 189 SER A O 1
ATOM 1467 N N . VAL A 1 190 ? 12.005 -8.287 -15.417 1.00 96.94 190 VAL A N 1
ATOM 1468 C CA . VAL A 1 190 ? 13.010 -7.208 -15.421 1.00 96.94 190 VAL A CA 1
ATOM 1469 C C . VAL A 1 190 ? 13.504 -6.854 -14.016 1.00 96.94 190 VAL A C 1
ATOM 1471 O O . VAL A 1 190 ? 14.401 -6.039 -13.853 1.00 96.94 190 VAL A O 1
ATOM 1474 N N . ALA A 1 191 ? 12.909 -7.432 -12.975 1.00 97.62 191 ALA A N 1
ATOM 1475 C CA . ALA A 1 191 ? 13.303 -7.215 -11.591 1.00 97.62 191 ALA A CA 1
ATOM 1476 C C . ALA A 1 191 ? 12.972 -8.454 -10.736 1.00 97.62 191 ALA A C 1
ATOM 1478 O O . ALA A 1 191 ? 12.003 -8.450 -9.970 1.00 97.62 191 ALA A O 1
ATOM 1479 N N . PRO A 1 192 ? 13.779 -9.528 -10.807 1.00 96.75 192 PRO A N 1
ATOM 1480 C CA . PRO A 1 192 ? 13.485 -10.792 -10.122 1.00 96.75 192 PRO A CA 1
ATOM 1481 C C . PRO A 1 192 ? 13.602 -10.726 -8.587 1.00 96.75 192 PRO A C 1
ATOM 1483 O O . PRO A 1 192 ? 13.242 -11.669 -7.883 1.00 96.75 192 PRO A O 1
ATOM 1486 N N . SER A 1 193 ? 14.100 -9.620 -8.039 1.00 96.00 193 SER A N 1
ATOM 1487 C CA . SER A 1 193 ? 14.246 -9.369 -6.605 1.00 96.00 193 SER A CA 1
ATOM 1488 C C . SER A 1 193 ? 14.019 -7.894 -6.257 1.00 96.00 193 SER A C 1
ATOM 1490 O O . SER A 1 193 ? 14.087 -7.016 -7.121 1.00 96.00 193 SER A O 1
ATOM 1492 N N . VAL A 1 194 ? 13.831 -7.605 -4.964 1.00 95.69 194 VAL A N 1
ATOM 1493 C CA . VAL A 1 194 ? 13.840 -6.222 -4.452 1.00 95.69 194 VAL A CA 1
ATOM 1494 C C . VAL A 1 194 ? 15.158 -5.529 -4.807 1.00 95.69 194 VAL A C 1
ATOM 1496 O O . VAL A 1 194 ? 15.152 -4.389 -5.255 1.00 95.69 194 VAL A O 1
ATOM 1499 N N . ILE A 1 195 ? 16.289 -6.231 -4.690 1.00 96.75 195 ILE A N 1
ATOM 1500 C CA . ILE A 1 195 ? 17.609 -5.671 -5.004 1.00 96.75 195 ILE A CA 1
ATOM 1501 C C . ILE A 1 195 ? 17.683 -5.261 -6.480 1.00 96.75 195 ILE A C 1
ATOM 1503 O O . ILE A 1 195 ? 18.044 -4.123 -6.767 1.00 96.75 195 ILE A O 1
ATOM 1507 N N . SER A 1 196 ? 17.298 -6.135 -7.413 1.00 97.19 196 SER A N 1
ATOM 1508 C CA . SER A 1 196 ? 17.313 -5.820 -8.851 1.00 97.19 196 SER A CA 1
ATOM 1509 C C . SER A 1 196 ? 16.350 -4.686 -9.205 1.00 97.19 196 SER A C 1
ATOM 1511 O O . SER A 1 196 ? 16.697 -3.824 -10.003 1.00 97.19 196 SER A O 1
ATOM 1513 N N . TYR A 1 197 ? 15.175 -4.619 -8.561 1.00 97.44 197 TYR A N 1
ATOM 1514 C CA . TYR A 1 197 ? 14.199 -3.547 -8.795 1.00 97.44 197 TYR A CA 1
ATOM 1515 C C . TYR A 1 197 ? 14.806 -2.152 -8.584 1.00 97.44 197 TYR A C 1
ATOM 1517 O O . TYR A 1 197 ? 14.542 -1.233 -9.361 1.00 97.44 197 TYR A O 1
ATOM 1525 N N . TYR A 1 198 ? 15.656 -2.021 -7.563 1.00 96.81 198 TYR A N 1
ATOM 1526 C CA . TYR A 1 198 ? 16.313 -0.769 -7.203 1.00 96.81 198 TYR A CA 1
ATOM 1527 C C . TYR A 1 198 ? 17.679 -0.543 -7.859 1.00 96.81 198 TYR A C 1
ATOM 1529 O O . TYR A 1 198 ? 18.105 0.608 -7.925 1.00 96.81 198 TYR A O 1
ATOM 1537 N N . ASN A 1 199 ? 18.374 -1.592 -8.318 1.00 96.25 199 ASN A N 1
ATOM 1538 C CA . ASN A 1 199 ? 19.790 -1.492 -8.700 1.00 96.25 199 ASN A CA 1
ATOM 1539 C C . ASN A 1 199 ? 20.109 -1.909 -10.144 1.00 96.25 199 ASN A C 1
ATOM 1541 O O . ASN A 1 199 ? 21.045 -1.356 -10.723 1.00 96.25 199 ASN A O 1
ATOM 1545 N N . ASP A 1 200 ? 19.363 -2.840 -10.742 1.00 97.69 200 ASP A N 1
ATOM 1546 C CA . ASP A 1 200 ? 19.678 -3.341 -12.083 1.00 97.69 200 ASP A CA 1
ATOM 1547 C C . ASP A 1 200 ? 19.235 -2.317 -13.129 1.00 97.69 200 ASP A C 1
ATOM 1549 O O . ASP A 1 200 ? 18.049 -2.028 -13.281 1.00 97.69 200 ASP A O 1
ATOM 1553 N N . ARG A 1 201 ? 20.201 -1.723 -13.840 1.00 97.25 201 ARG A N 1
ATOM 1554 C CA . ARG A 1 201 ? 19.941 -0.700 -14.861 1.00 97.25 201 ARG A CA 1
ATOM 1555 C C . ARG A 1 201 ? 19.797 -1.357 -16.228 1.00 97.25 201 ARG A C 1
ATOM 1557 O O . ARG A 1 201 ? 20.796 -1.751 -16.819 1.00 97.25 201 ARG A O 1
ATOM 1564 N N . HIS A 1 202 ? 18.579 -1.462 -16.745 1.00 97.00 202 HIS A N 1
ATOM 1565 C CA . HIS A 1 202 ? 18.308 -2.023 -18.070 1.00 97.00 202 HIS A CA 1
ATOM 1566 C C . HIS A 1 202 ? 18.471 -0.968 -19.164 1.00 97.00 202 HIS A C 1
ATOM 1568 O O . HIS A 1 202 ? 18.087 0.196 -19.005 1.00 97.00 202 HIS A O 1
ATOM 1574 N N . SER A 1 203 ? 19.042 -1.384 -20.293 1.00 95.50 203 SER A N 1
ATOM 1575 C CA . SER A 1 203 ? 19.157 -0.547 -21.483 1.00 95.50 203 SER A CA 1
ATOM 1576 C C . SER A 1 203 ? 17.778 -0.205 -22.047 1.00 95.50 203 SER A C 1
ATOM 1578 O O . SER A 1 203 ? 16.863 -1.026 -22.083 1.00 95.50 203 SER A O 1
ATOM 1580 N N . LEU A 1 204 ? 17.640 1.026 -22.531 1.00 93.69 204 LEU A N 1
ATOM 1581 C CA . LEU A 1 204 ? 16.414 1.520 -23.160 1.00 93.69 204 LEU A CA 1
ATOM 1582 C C . LEU A 1 204 ? 16.375 1.226 -24.666 1.00 93.69 204 LEU A C 1
ATOM 1584 O O . LEU A 1 204 ? 15.314 1.263 -25.278 1.00 93.69 204 LEU A O 1
ATOM 1588 N N . THR A 1 205 ? 17.521 0.920 -25.275 1.00 93.75 205 THR A N 1
ATOM 1589 C CA . THR A 1 205 ? 17.669 0.770 -26.733 1.00 93.75 205 THR A CA 1
ATOM 1590 C C . THR A 1 205 ? 18.128 -0.623 -27.168 1.00 93.75 205 THR A C 1
ATOM 1592 O O . THR A 1 205 ? 18.280 -0.887 -28.359 1.00 93.75 205 THR A O 1
ATOM 1595 N N . SER A 1 206 ? 18.380 -1.519 -26.214 1.00 94.62 206 SER A N 1
ATOM 1596 C CA . SER A 1 206 ? 18.841 -2.889 -26.443 1.00 94.62 206 SER A CA 1
ATOM 1597 C C . SER A 1 206 ? 18.454 -3.782 -25.268 1.00 94.62 206 SER A C 1
ATOM 1599 O O . SER A 1 206 ? 18.121 -3.279 -24.199 1.00 94.62 206 SER A O 1
ATOM 1601 N N . SER A 1 207 ? 18.570 -5.097 -25.431 1.00 96.19 207 SER A N 1
ATOM 1602 C CA . SER A 1 207 ? 18.361 -6.049 -24.340 1.00 96.19 207 SER A CA 1
ATOM 1603 C C . SER A 1 207 ? 19.508 -5.995 -23.329 1.00 96.19 207 SER A C 1
ATOM 1605 O O . SER A 1 207 ? 20.656 -5.732 -23.712 1.00 96.19 207 SER A O 1
ATOM 1607 N N . GLY A 1 208 ? 19.229 -6.347 -22.078 1.00 96.75 208 GLY A N 1
ATOM 1608 C CA . GLY A 1 208 ? 20.211 -6.474 -21.008 1.00 96.75 208 GLY A CA 1
ATOM 1609 C C . GLY A 1 208 ? 20.567 -5.169 -20.295 1.00 96.75 208 GLY A C 1
ATOM 1610 O O . GLY A 1 208 ? 20.027 -4.090 -20.555 1.00 96.75 208 GLY A O 1
ATOM 1611 N N . LEU A 1 209 ? 21.509 -5.289 -19.358 1.00 97.75 209 LEU A N 1
ATOM 1612 C CA . LEU A 1 209 ? 21.927 -4.193 -18.487 1.00 97.75 209 LEU A CA 1
ATOM 1613 C C . LEU A 1 209 ? 22.859 -3.196 -19.192 1.00 97.75 209 LEU A C 1
ATOM 1615 O O . LEU A 1 209 ? 23.629 -3.551 -20.085 1.00 97.75 209 LEU A O 1
ATOM 1619 N N . SER A 1 210 ? 22.807 -1.938 -18.760 1.00 96.38 210 SER A N 1
ATOM 1620 C CA . SER A 1 210 ? 23.645 -0.840 -19.240 1.00 96.38 210 SER A CA 1
ATOM 1621 C C . SER A 1 210 ? 23.832 0.216 -18.153 1.00 96.38 210 SER A C 1
ATOM 1623 O O . SER A 1 210 ? 22.862 0.626 -17.520 1.00 96.38 210 SER A O 1
ATOM 1625 N N . ASP A 1 211 ? 25.056 0.732 -18.010 1.00 94.12 211 ASP A N 1
ATOM 1626 C CA . ASP A 1 211 ? 25.371 1.828 -17.080 1.00 94.12 211 ASP A CA 1
ATOM 1627 C C . ASP A 1 211 ? 24.515 3.082 -17.343 1.00 94.12 211 ASP A C 1
ATOM 1629 O O . ASP A 1 211 ? 24.119 3.788 -16.416 1.00 94.12 211 ASP A O 1
ATOM 1633 N N . GLU A 1 212 ? 24.160 3.325 -18.609 1.00 91.69 212 GLU A N 1
ATOM 1634 C CA . GLU A 1 212 ? 23.322 4.455 -19.036 1.00 91.69 212 GLU A CA 1
ATOM 1635 C C . GLU A 1 212 ? 21.814 4.170 -18.977 1.00 91.69 212 GLU A C 1
ATOM 1637 O O . GLU A 1 212 ? 20.999 5.070 -19.236 1.00 91.69 212 GLU A O 1
ATOM 1642 N N . GLY A 1 213 ? 21.455 2.927 -18.647 1.00 94.06 213 GLY A N 1
ATOM 1643 C CA . GLY A 1 213 ? 20.092 2.433 -18.512 1.00 94.06 213 GLY A CA 1
ATOM 1644 C C . GLY A 1 213 ? 19.344 3.023 -17.319 1.00 94.06 213 GLY A C 1
ATOM 1645 O O . GLY A 1 213 ? 19.808 3.970 -16.674 1.00 94.06 213 GLY A O 1
ATOM 1646 N N . ILE A 1 214 ? 18.178 2.457 -17.015 1.00 95.44 214 ILE A N 1
ATOM 1647 C CA . ILE A 1 214 ? 17.376 2.809 -15.833 1.00 95.44 214 ILE A CA 1
ATOM 1648 C C . ILE A 1 214 ? 16.923 1.560 -15.085 1.00 95.44 214 ILE A C 1
ATOM 1650 O O . ILE A 1 214 ? 16.852 0.479 -15.665 1.00 95.44 214 ILE A O 1
ATOM 1654 N N . THR A 1 215 ? 16.608 1.709 -13.807 1.00 96.69 215 THR A N 1
ATOM 1655 C CA . THR A 1 215 ? 16.077 0.610 -12.994 1.00 96.69 215 THR A CA 1
ATOM 1656 C C . THR A 1 215 ? 14.572 0.450 -13.171 1.00 96.69 215 THR A C 1
ATOM 1658 O O . THR A 1 215 ? 13.881 1.369 -13.623 1.00 96.69 215 THR A O 1
ATOM 1661 N N . ALA A 1 216 ? 14.034 -0.711 -12.791 1.00 96.19 216 ALA A N 1
ATOM 1662 C CA . ALA A 1 216 ? 12.587 -0.915 -12.774 1.00 96.19 216 ALA A CA 1
ATOM 1663 C C . ALA A 1 216 ? 11.894 0.080 -11.823 1.00 96.19 216 ALA A C 1
ATOM 1665 O O . ALA A 1 216 ? 10.822 0.588 -12.140 1.00 96.19 216 ALA A O 1
ATOM 1666 N N . TYR A 1 217 ? 12.531 0.438 -10.704 1.00 94.94 217 TYR A N 1
ATOM 1667 C CA . TYR A 1 217 ? 12.074 1.514 -9.825 1.00 94.94 217 TYR A CA 1
ATOM 1668 C C . TYR A 1 217 ? 11.965 2.861 -10.551 1.00 94.94 217 TYR A C 1
ATOM 1670 O O . TYR A 1 217 ? 10.905 3.487 -10.531 1.00 94.94 217 TYR A O 1
ATOM 1678 N N . GLU A 1 218 ? 13.026 3.291 -11.239 1.00 92.75 218 GLU A N 1
ATOM 1679 C CA . GLU A 1 218 ? 13.029 4.543 -12.005 1.00 92.75 218 GLU A CA 1
ATOM 1680 C C . GLU A 1 218 ? 11.952 4.533 -13.104 1.00 92.75 218 GLU A C 1
ATOM 1682 O O . GLU A 1 218 ? 11.265 5.538 -13.303 1.00 92.75 218 GLU A O 1
ATOM 1687 N N . LEU A 1 219 ? 11.738 3.388 -13.764 1.00 90.94 219 LEU A N 1
ATOM 1688 C CA . LEU A 1 219 ? 10.643 3.203 -14.715 1.00 90.94 219 LEU A CA 1
ATOM 1689 C C . LEU A 1 219 ? 9.274 3.397 -14.041 1.00 90.94 219 LEU A C 1
ATOM 1691 O O . LEU A 1 219 ? 8.466 4.196 -14.516 1.00 90.94 219 LEU A O 1
ATOM 1695 N N . MET A 1 220 ? 9.015 2.736 -12.909 1.00 88.56 220 MET A N 1
ATOM 1696 C CA . MET A 1 220 ? 7.744 2.859 -12.183 1.00 88.56 220 MET A CA 1
ATOM 1697 C C . MET A 1 220 ? 7.506 4.277 -11.637 1.00 88.56 220 MET A C 1
ATOM 1699 O O . MET A 1 220 ? 6.363 4.738 -11.577 1.00 88.56 220 MET A O 1
ATOM 1703 N N . LEU A 1 221 ? 8.561 5.035 -11.317 1.00 85.12 221 LEU A N 1
ATOM 1704 C CA . LEU A 1 221 ? 8.429 6.452 -10.965 1.00 85.12 221 LEU A CA 1
ATOM 1705 C C . LEU A 1 221 ? 7.891 7.302 -12.126 1.00 85.12 221 LEU A C 1
ATOM 1707 O O . LEU A 1 221 ? 7.120 8.237 -11.888 1.00 85.12 221 LEU A O 1
ATOM 1711 N N . THR A 1 222 ? 8.222 6.972 -13.378 1.00 79.19 222 THR A N 1
ATOM 1712 C CA . THR A 1 222 ? 7.659 7.687 -14.540 1.00 79.19 222 THR A CA 1
ATOM 1713 C C . THR A 1 222 ? 6.171 7.400 -14.727 1.00 79.19 222 THR A C 1
ATOM 1715 O O . THR A 1 222 ? 5.390 8.323 -14.969 1.00 79.19 222 THR A O 1
ATOM 1718 N N . VAL A 1 223 ? 5.750 6.157 -14.477 1.00 75.19 223 VAL A N 1
ATOM 1719 C CA . VAL A 1 223 ? 4.336 5.758 -14.421 1.00 75.19 223 VAL A CA 1
ATOM 1720 C C . VAL A 1 223 ? 3.588 6.550 -13.336 1.00 75.19 223 VAL A C 1
ATOM 1722 O O . VAL A 1 223 ? 2.455 6.996 -13.530 1.00 75.19 223 VAL A O 1
ATOM 1725 N N . CYS A 1 224 ? 4.249 6.809 -12.209 1.00 72.12 224 CYS A N 1
ATOM 1726 C CA . CYS A 1 224 ? 3.731 7.644 -11.130 1.00 72.12 224 CYS A CA 1
ATOM 1727 C C . CYS A 1 224 ? 3.526 9.108 -11.524 1.00 72.12 224 CYS A C 1
ATOM 1729 O O . CYS A 1 224 ? 2.473 9.691 -11.255 1.00 72.12 224 CYS A O 1
ATOM 1731 N N . ALA A 1 225 ? 4.529 9.711 -12.163 1.00 72.25 225 ALA A N 1
ATOM 1732 C CA . ALA A 1 225 ? 4.445 11.084 -12.653 1.00 72.25 225 ALA A CA 1
ATOM 1733 C C . ALA A 1 225 ? 3.293 11.247 -13.661 1.00 72.25 225 ALA A C 1
ATOM 1735 O O . ALA A 1 225 ? 2.539 12.221 -13.605 1.00 72.25 225 ALA A O 1
ATOM 1736 N N . ALA A 1 226 ? 3.109 10.248 -14.524 1.00 70.50 226 ALA A N 1
ATOM 1737 C CA . ALA A 1 226 ? 2.005 10.153 -15.468 1.00 70.50 226 ALA A CA 1
ATOM 1738 C C . ALA A 1 226 ? 0.635 10.101 -14.744 1.00 70.50 226 ALA A C 1
ATOM 1740 O O . ALA A 1 226 ? -0.259 10.912 -15.015 1.00 70.50 226 ALA A O 1
ATOM 1741 N N . ALA A 1 227 ? 0.491 9.225 -13.739 1.00 68.31 227 ALA A N 1
ATOM 1742 C CA . ALA A 1 227 ? -0.731 9.088 -12.939 1.00 68.31 227 ALA A CA 1
ATOM 1743 C C . ALA A 1 227 ? -1.141 10.382 -12.216 1.00 68.31 227 ALA A C 1
ATOM 1745 O O . ALA A 1 227 ? -2.314 10.764 -12.242 1.00 68.31 227 ALA A O 1
ATOM 1746 N N . ARG A 1 228 ? -0.176 11.095 -11.620 1.00 66.81 228 ARG A N 1
ATOM 1747 C CA . ARG A 1 228 ? -0.405 12.373 -10.920 1.00 66.81 228 ARG A CA 1
ATOM 1748 C C . ARG A 1 228 ? -1.047 13.432 -11.805 1.00 66.81 228 ARG A C 1
ATOM 1750 O O . ARG A 1 228 ? -1.953 14.134 -11.366 1.00 66.81 228 ARG A O 1
ATOM 1757 N N . ASN A 1 229 ? -0.602 13.511 -13.054 1.00 65.56 229 ASN A N 1
ATOM 1758 C CA . ASN A 1 229 ? -1.087 14.489 -14.023 1.00 65.56 229 ASN A CA 1
ATOM 1759 C C . ASN A 1 229 ? -2.400 14.064 -14.701 1.00 65.56 229 ASN A C 1
ATOM 1761 O O . ASN A 1 229 ? -2.871 14.748 -15.607 1.00 65.56 229 ASN A O 1
ATOM 1765 N N . GLY A 1 230 ? -2.993 12.934 -14.295 1.00 59.12 230 GLY A N 1
ATOM 1766 C CA . GLY A 1 230 ? -4.190 12.377 -14.927 1.00 59.12 230 GLY A CA 1
ATOM 1767 C C . GLY A 1 230 ? -3.949 11.826 -16.337 1.00 59.12 230 GLY A C 1
ATOM 1768 O O . GLY A 1 230 ? -4.911 11.477 -17.017 1.00 59.12 230 GLY A O 1
ATOM 1769 N N . ASN A 1 231 ? -2.685 11.723 -16.757 1.00 54.03 231 ASN A N 1
ATOM 1770 C CA . ASN A 1 231 ? -2.254 11.245 -18.064 1.00 54.03 231 ASN A CA 1
ATOM 1771 C C . ASN A 1 231 ? -1.442 9.971 -17.861 1.00 54.03 231 ASN A C 1
ATOM 1773 O O . ASN A 1 231 ? -0.222 10.027 -17.831 1.00 54.03 231 ASN A O 1
ATOM 1777 N N . PHE A 1 232 ? -2.107 8.834 -17.675 1.00 50.88 232 PHE A N 1
ATOM 1778 C CA . PHE A 1 232 ? -1.413 7.565 -17.472 1.00 50.88 232 PHE A CA 1
ATOM 1779 C C . PHE A 1 232 ? -0.731 7.101 -18.772 1.00 50.88 232 PHE A C 1
ATOM 1781 O O . PHE A 1 232 ? -1.340 7.235 -19.826 1.00 50.88 232 PHE A O 1
ATOM 1788 N N . GLY A 1 233 ? 0.497 6.576 -18.722 1.00 49.59 233 GLY A N 1
ATOM 1789 C CA . GLY A 1 233 ? 1.280 6.134 -19.891 1.00 49.59 233 GLY A CA 1
ATOM 1790 C C . GLY A 1 233 ? 2.647 6.825 -20.011 1.00 49.59 233 GLY A C 1
ATOM 1791 O O . GLY A 1 233 ? 2.866 7.881 -19.425 1.00 49.59 233 GLY A O 1
ATOM 1792 N N . PHE A 1 234 ? 3.574 6.234 -20.771 1.00 47.66 234 PHE A N 1
ATOM 1793 C CA . PHE A 1 234 ? 4.952 6.742 -20.883 1.00 47.66 234 PHE A CA 1
ATOM 1794 C C . PHE A 1 234 ? 5.087 8.019 -21.727 1.00 47.66 234 PHE A C 1
ATOM 1796 O O . PHE A 1 234 ? 5.940 8.848 -21.434 1.00 47.66 234 PHE A O 1
ATOM 1803 N N . GLY A 1 235 ? 4.186 8.242 -22.691 1.00 37.78 235 GLY A N 1
ATOM 1804 C CA . GLY A 1 235 ? 4.305 9.303 -23.705 1.00 37.78 235 GLY A CA 1
ATOM 1805 C C . GLY A 1 235 ? 4.046 10.748 -23.255 1.00 37.78 235 GLY A C 1
ATOM 1806 O O . GLY A 1 235 ? 3.798 11.599 -24.102 1.00 37.78 235 GLY A O 1
ATOM 1807 N N . ASN A 1 236 ? 4.041 11.036 -21.951 1.00 40.25 236 ASN A N 1
ATOM 1808 C CA . ASN A 1 236 ? 3.950 12.401 -21.409 1.00 40.25 236 ASN A CA 1
ATOM 1809 C C . ASN A 1 236 ? 5.030 12.700 -20.352 1.00 40.25 236 ASN A C 1
ATOM 1811 O O . ASN A 1 236 ? 4.954 13.723 -19.667 1.00 40.25 236 ASN A O 1
ATOM 1815 N N . SER A 1 237 ? 6.026 11.822 -20.196 1.00 42.81 237 SER A N 1
ATOM 1816 C CA . SER A 1 237 ? 7.161 12.056 -19.302 1.00 42.81 237 SER A CA 1
ATOM 1817 C C . SER A 1 237 ? 8.332 12.613 -20.108 1.00 42.81 237 SER A C 1
ATOM 1819 O O . SER A 1 237 ? 8.861 11.929 -20.963 1.00 42.81 237 SER A O 1
ATOM 1821 N N . THR A 1 238 ? 8.767 13.848 -19.851 1.00 38.78 238 THR A N 1
ATOM 1822 C CA . THR A 1 238 ? 9.873 14.504 -20.580 1.00 38.78 238 THR A CA 1
ATOM 1823 C C . THR A 1 238 ? 11.261 13.926 -20.227 1.00 38.78 238 THR A C 1
ATOM 1825 O O . THR A 1 238 ? 12.179 14.675 -19.894 1.00 38.78 238 THR A O 1
ATOM 1828 N N . GLY A 1 239 ? 11.423 12.600 -20.228 1.00 54.91 239 GLY A N 1
ATOM 1829 C CA . GLY A 1 239 ? 12.609 11.888 -19.744 1.00 54.91 239 GLY A CA 1
ATOM 1830 C C . GLY A 1 239 ? 13.041 10.715 -20.628 1.00 54.91 239 GLY A C 1
ATOM 1831 O O . GLY A 1 239 ? 12.409 10.405 -21.632 1.00 54.91 239 GLY A O 1
ATOM 1832 N N . LYS A 1 240 ? 14.134 10.041 -20.225 1.00 53.94 240 LYS A N 1
ATOM 1833 C CA . LYS A 1 240 ? 14.778 8.911 -20.935 1.00 53.94 240 LYS A CA 1
ATOM 1834 C C . LYS A 1 240 ? 13.800 7.794 -21.375 1.00 53.94 240 LYS A C 1
ATOM 1836 O O . LYS A 1 240 ? 14.118 7.043 -22.286 1.00 53.94 240 LYS A O 1
ATOM 1841 N N . VAL A 1 241 ? 12.624 7.687 -20.759 1.00 56.19 241 VAL A N 1
ATOM 1842 C CA . VAL A 1 241 ? 11.635 6.620 -20.983 1.00 56.19 241 VAL A CA 1
ATOM 1843 C C . VAL A 1 241 ? 10.860 6.753 -22.303 1.00 56.19 241 VAL A C 1
ATOM 1845 O O . VAL A 1 241 ? 10.436 5.741 -22.852 1.00 56.19 241 VAL A O 1
ATOM 1848 N N . ASP A 1 242 ? 10.803 7.948 -22.903 1.00 61.69 242 ASP A N 1
ATOM 1849 C CA . ASP A 1 242 ? 10.277 8.149 -24.270 1.00 61.69 242 ASP A CA 1
ATOM 1850 C C . ASP A 1 242 ? 11.126 7.443 -25.358 1.00 61.69 242 ASP A C 1
ATOM 1852 O O . ASP A 1 242 ? 10.786 7.461 -26.540 1.00 61.69 242 ASP A O 1
ATOM 1856 N N . ILE A 1 243 ? 12.251 6.834 -24.964 1.00 70.69 243 ILE A N 1
ATOM 1857 C CA . ILE A 1 243 ? 13.257 6.211 -25.833 1.00 70.69 243 ILE A CA 1
ATOM 1858 C C . ILE A 1 243 ? 13.235 4.673 -25.706 1.00 70.69 243 ILE A C 1
ATOM 1860 O O . ILE A 1 243 ? 14.081 4.014 -26.307 1.00 70.69 243 ILE A O 1
ATOM 1864 N N . ILE A 1 244 ? 12.299 4.071 -24.949 1.00 87.44 244 ILE A N 1
ATOM 1865 C CA . ILE A 1 244 ? 12.203 2.601 -24.876 1.00 87.44 244 ILE A CA 1
ATOM 1866 C C . ILE A 1 244 ? 11.917 2.049 -26.276 1.00 87.44 244 ILE A C 1
ATOM 1868 O O . ILE A 1 244 ? 10.827 2.211 -26.817 1.00 87.44 244 ILE A O 1
ATOM 1872 N N . SER A 1 245 ? 12.920 1.402 -26.863 1.00 90.69 245 SER A N 1
ATOM 1873 C CA . SER A 1 245 ? 12.804 0.702 -28.141 1.00 90.69 245 SER A CA 1
ATOM 1874 C C . SER A 1 245 ? 12.264 -0.712 -27.945 1.00 90.69 245 SER A C 1
ATOM 1876 O O . SER A 1 245 ? 12.485 -1.303 -26.889 1.00 90.69 245 SER A O 1
ATOM 1878 N N . ASP A 1 246 ? 11.724 -1.307 -29.009 1.00 91.44 246 ASP A N 1
ATOM 1879 C CA . ASP A 1 246 ? 11.269 -2.708 -29.046 1.00 91.44 246 ASP A CA 1
ATOM 1880 C C . ASP A 1 246 ? 12.361 -3.734 -28.680 1.00 91.44 246 ASP A C 1
ATOM 1882 O O . ASP A 1 246 ? 12.062 -4.885 -28.376 1.00 91.44 246 ASP A O 1
ATOM 1886 N N . ALA A 1 247 ? 13.638 -3.337 -28.723 1.00 94.06 247 ALA A N 1
ATOM 1887 C CA . ALA A 1 247 ? 14.760 -4.193 -28.349 1.00 94.06 247 ALA A CA 1
ATOM 1888 C C . ALA A 1 247 ? 15.062 -4.194 -26.839 1.00 94.06 247 ALA A C 1
ATOM 1890 O O . ALA A 1 247 ? 15.880 -4.999 -26.406 1.00 94.06 247 ALA A O 1
ATOM 1891 N N . SER A 1 248 ? 14.471 -3.286 -26.054 1.00 96.19 248 SER A N 1
ATOM 1892 C CA . SER A 1 248 ? 14.684 -3.185 -24.604 1.00 96.19 248 SER A CA 1
ATOM 1893 C C . SER A 1 248 ? 13.946 -4.279 -23.839 1.00 96.19 248 SER A C 1
ATOM 1895 O O . SER A 1 248 ? 12.821 -4.631 -24.187 1.00 96.19 248 SER A O 1
ATOM 1897 N N . ASP A 1 249 ? 14.516 -4.729 -22.717 1.00 95.88 249 ASP A N 1
ATOM 1898 C CA . ASP A 1 249 ? 13.822 -5.637 -21.793 1.00 95.88 249 ASP A CA 1
ATOM 1899 C C . ASP A 1 249 ? 12.552 -4.997 -21.198 1.00 95.88 249 ASP A C 1
ATOM 1901 O O . ASP A 1 249 ? 11.620 -5.701 -20.816 1.00 95.88 249 ASP A O 1
ATOM 1905 N N . PHE A 1 250 ? 12.475 -3.659 -21.151 1.00 95.25 250 PHE A N 1
ATOM 1906 C CA . PHE A 1 250 ? 11.277 -2.943 -20.710 1.00 95.25 250 PHE A CA 1
ATOM 1907 C C . PHE A 1 250 ? 10.196 -2.816 -21.786 1.00 95.25 250 PHE A C 1
ATOM 1909 O O . PHE A 1 250 ? 9.101 -2.366 -21.454 1.00 95.25 250 PHE A O 1
ATOM 1916 N N . ALA A 1 251 ? 10.452 -3.196 -23.043 1.00 92.88 251 ALA A N 1
ATOM 1917 C CA . ALA A 1 251 ? 9.493 -3.008 -24.134 1.00 92.88 251 ALA A CA 1
ATOM 1918 C C . ALA A 1 251 ? 8.112 -3.642 -23.862 1.00 92.88 251 ALA A C 1
ATOM 1920 O O . ALA A 1 251 ? 7.119 -2.930 -24.017 1.00 92.88 251 ALA A O 1
ATOM 1921 N N . PRO A 1 252 ? 8.001 -4.894 -23.360 1.00 92.25 252 PRO A N 1
ATOM 1922 C CA . PRO A 1 252 ? 6.695 -5.492 -23.066 1.00 92.25 252 PRO A CA 1
ATOM 1923 C C . PRO A 1 252 ? 5.919 -4.711 -21.999 1.00 92.25 252 PRO A C 1
ATOM 1925 O O . PRO A 1 252 ? 4.732 -4.429 -22.149 1.00 92.25 252 PRO A O 1
ATOM 1928 N N . LEU A 1 253 ? 6.610 -4.291 -20.935 1.00 90.19 253 LEU A N 1
ATOM 1929 C CA . LEU A 1 253 ? 6.016 -3.505 -19.857 1.00 90.19 253 LEU A CA 1
ATOM 1930 C C . LEU A 1 253 ? 5.619 -2.097 -20.349 1.00 90.19 253 LEU A C 1
ATOM 1932 O O . LEU A 1 253 ? 4.574 -1.565 -19.965 1.00 90.19 253 LEU A O 1
ATOM 1936 N N . ALA A 1 254 ? 6.429 -1.511 -21.239 1.00 86.31 254 ALA A N 1
ATOM 1937 C CA . ALA A 1 254 ? 6.173 -0.229 -21.886 1.00 86.31 254 ALA A CA 1
ATOM 1938 C C . ALA A 1 254 ? 4.906 -0.245 -22.748 1.00 86.31 254 ALA A C 1
ATOM 1940 O O . ALA A 1 254 ? 4.066 0.661 -22.656 1.00 86.31 254 ALA A O 1
ATOM 1941 N N . GLU A 1 255 ? 4.761 -1.291 -23.557 1.00 84.62 255 GLU A N 1
ATOM 1942 C CA . GLU A 1 255 ? 3.596 -1.536 -24.396 1.00 84.62 255 GLU A CA 1
ATOM 1943 C C . GLU A 1 255 ? 2.343 -1.738 -23.542 1.00 84.62 255 GLU A C 1
ATOM 1945 O O . GLU A 1 255 ? 1.370 -1.004 -23.724 1.00 84.62 255 GLU A O 1
ATOM 1950 N N . GLN A 1 256 ? 2.406 -2.608 -22.529 1.00 83.25 256 GLN A N 1
ATOM 1951 C CA . GLN A 1 256 ? 1.285 -2.900 -21.633 1.00 83.25 256 GLN A CA 1
ATOM 1952 C C . GLN A 1 256 ? 0.734 -1.631 -20.962 1.00 83.25 256 GLN A C 1
ATOM 1954 O O . GLN A 1 256 ? -0.458 -1.327 -21.062 1.00 83.25 256 GLN A O 1
ATOM 1959 N N . PHE A 1 257 ? 1.593 -0.814 -20.340 1.00 77.88 257 PHE A N 1
ATOM 1960 C CA . PHE A 1 257 ? 1.156 0.450 -19.731 1.00 77.88 257 PHE A CA 1
ATOM 1961 C C . PHE A 1 257 ? 0.641 1.469 -20.766 1.00 77.88 257 PHE A C 1
ATOM 1963 O O . PHE A 1 257 ? -0.217 2.301 -20.447 1.00 77.88 257 PHE A O 1
ATOM 1970 N N . SER A 1 258 ? 1.128 1.415 -22.008 1.00 74.75 258 SER A N 1
ATOM 1971 C CA . SER A 1 258 ? 0.659 2.278 -23.097 1.00 74.75 258 SER A CA 1
ATOM 1972 C C . SER A 1 258 ? -0.714 1.858 -23.626 1.00 74.75 258 SER A C 1
ATOM 1974 O O . SER A 1 258 ? -1.566 2.715 -23.866 1.00 74.75 258 SER A O 1
ATOM 1976 N N . GLU A 1 259 ? -0.978 0.563 -23.788 1.00 71.50 259 GLU A N 1
ATOM 1977 C CA . GLU A 1 259 ? -2.302 0.045 -24.156 1.00 71.50 259 GLU A CA 1
ATOM 1978 C C . GLU A 1 259 ? -3.356 0.391 -23.104 1.00 71.50 259 GLU A C 1
ATOM 1980 O O . GLU A 1 259 ? -4.481 0.797 -23.410 1.00 71.50 259 GLU A O 1
ATOM 1985 N N . TRP A 1 260 ? -2.956 0.306 -21.842 1.00 66.31 260 TRP A N 1
ATOM 1986 C CA . TRP A 1 260 ? -3.769 0.650 -20.685 1.00 66.31 260 TRP A CA 1
ATOM 1987 C C . TRP A 1 260 ? -4.206 2.117 -20.643 1.00 66.31 260 TRP A C 1
ATOM 1989 O O . TRP A 1 260 ? -5.273 2.422 -20.101 1.00 66.31 260 TRP A O 1
ATOM 1999 N N . SER A 1 261 ? -3.416 3.007 -21.246 1.00 58.69 261 SER A N 1
ATOM 2000 C CA . SER A 1 261 ? -3.731 4.428 -21.421 1.00 58.69 261 SER A CA 1
ATOM 2001 C C . SER A 1 261 ? -4.748 4.688 -22.540 1.00 58.69 261 SER A C 1
ATOM 2003 O O . SER A 1 261 ? -5.613 5.556 -22.417 1.00 58.69 261 SER A O 1
ATOM 2005 N N . LYS A 1 262 ? -4.681 3.916 -23.634 1.00 58.75 262 LYS A N 1
ATOM 2006 C CA . LYS A 1 262 ? -5.457 4.152 -24.866 1.00 58.75 262 LYS A CA 1
ATOM 2007 C C . LYS A 1 262 ? -6.932 3.732 -24.758 1.00 58.75 262 LYS A C 1
ATOM 2009 O O . LYS A 1 262 ? -7.785 4.318 -25.423 1.00 58.75 262 LYS A O 1
ATOM 2014 N N . ASN A 1 263 ? -7.261 2.760 -23.907 1.00 50.59 263 ASN A N 1
ATOM 2015 C CA . ASN A 1 263 ? -8.594 2.139 -23.844 1.00 50.59 263 ASN A CA 1
ATOM 2016 C C . ASN A 1 263 ? -9.589 2.867 -22.920 1.00 50.59 263 ASN A C 1
ATOM 2018 O O . ASN A 1 263 ? -10.114 2.267 -21.984 1.00 50.59 263 ASN A O 1
ATOM 2022 N N . GLY A 1 264 ? -9.850 4.154 -23.177 1.00 47.19 264 GLY A N 1
ATOM 2023 C CA . GLY A 1 264 ? -10.690 5.065 -22.376 1.00 47.19 264 GLY A CA 1
ATOM 2024 C C . GLY A 1 264 ? -12.129 4.615 -22.051 1.00 47.19 264 GLY A C 1
ATOM 2025 O O . GLY A 1 264 ? -13.086 5.244 -22.494 1.00 47.19 264 GLY A O 1
ATOM 2026 N N . GLY A 1 265 ? -12.287 3.587 -21.217 1.00 42.22 265 GLY A N 1
ATOM 2027 C CA . GLY A 1 265 ? -13.572 3.101 -20.712 1.00 42.22 265 GLY A CA 1
ATOM 2028 C C . GLY A 1 265 ? -13.546 1.758 -19.967 1.00 42.22 265 GLY A C 1
ATOM 2029 O O . GLY A 1 265 ? -14.519 1.465 -19.280 1.00 42.22 265 GLY A O 1
ATOM 2030 N N . SER A 1 266 ? -12.481 0.945 -20.055 1.00 43.12 266 SER A N 1
ATOM 2031 C CA . SER A 1 266 ? -12.459 -0.381 -19.389 1.00 43.12 266 SER A CA 1
ATOM 2032 C C . SER A 1 266 ? -11.078 -0.932 -18.987 1.00 43.12 266 SER A C 1
ATOM 2034 O O . SER A 1 266 ? -11.008 -2.032 -18.449 1.00 43.12 266 SER A O 1
ATOM 2036 N N . GLY A 1 267 ? -9.979 -0.204 -19.228 1.00 52.91 267 GLY A N 1
ATOM 2037 C CA . GLY A 1 267 ? -8.608 -0.639 -18.892 1.00 52.91 267 GLY A CA 1
ATOM 2038 C C . GLY A 1 267 ? -8.047 -0.061 -17.583 1.00 52.91 267 GLY A C 1
ATOM 2039 O O . GLY A 1 267 ? -8.755 0.596 -16.822 1.00 52.91 267 GLY A O 1
ATOM 2040 N N . PHE A 1 268 ? -6.741 -0.228 -17.338 1.00 47.59 268 PHE A N 1
ATOM 2041 C CA . PHE A 1 268 ? -6.072 0.288 -16.133 1.00 47.59 268 PHE A CA 1
ATOM 2042 C C . PHE A 1 268 ? -6.134 1.817 -15.980 1.00 47.59 268 PHE A C 1
ATOM 2044 O O . PHE A 1 268 ? -6.057 2.308 -14.863 1.00 47.59 268 PHE A O 1
ATOM 2051 N N . GLY A 1 269 ? -6.389 2.592 -17.040 1.00 55.41 269 GLY A N 1
ATOM 2052 C CA . GLY A 1 269 ? -6.763 4.005 -16.897 1.00 55.41 269 GLY A CA 1
ATOM 2053 C C . GLY A 1 269 ? -8.014 4.226 -16.024 1.00 55.41 269 GLY A C 1
ATOM 2054 O O . GLY A 1 269 ? -8.068 5.198 -15.274 1.00 55.41 269 GLY A O 1
ATOM 2055 N N . GLU A 1 270 ? -8.994 3.315 -16.055 1.00 62.09 270 GLU A N 1
ATOM 2056 C CA . GLU A 1 270 ? -10.119 3.305 -15.108 1.00 62.09 270 GLU A CA 1
ATOM 2057 C C . GLU A 1 270 ? -9.702 2.797 -13.725 1.00 62.09 270 GLU A C 1
ATOM 2059 O O . GLU A 1 270 ? -10.152 3.359 -12.734 1.00 62.09 270 GLU A O 1
ATOM 2064 N N . ILE A 1 271 ? -8.799 1.817 -13.630 1.00 62.56 271 ILE A N 1
ATOM 2065 C CA . ILE A 1 271 ? -8.250 1.347 -12.343 1.00 62.56 271 ILE A CA 1
ATOM 2066 C C . ILE A 1 271 ? -7.514 2.497 -11.637 1.00 62.56 271 ILE A C 1
ATOM 2068 O O . ILE A 1 271 ? -7.833 2.843 -10.506 1.00 62.56 271 ILE A O 1
ATOM 2072 N N . VAL A 1 272 ? -6.624 3.214 -12.324 1.00 62.47 272 VAL A N 1
ATOM 2073 C CA . VAL A 1 272 ? -5.930 4.402 -11.796 1.00 62.47 272 VAL A CA 1
ATOM 2074 C C . VAL A 1 272 ? -6.915 5.496 -11.416 1.00 62.47 272 VAL A C 1
ATOM 2076 O O . VAL A 1 272 ? -6.778 6.077 -10.343 1.00 62.47 272 VAL A O 1
ATOM 2079 N N . LYS A 1 273 ? -7.945 5.762 -12.234 1.00 67.06 273 LYS A N 1
ATOM 2080 C CA . LYS A 1 273 ? -9.023 6.683 -11.839 1.00 67.06 273 LYS A CA 1
ATOM 2081 C C . LYS A 1 273 ? -9.720 6.202 -10.572 1.00 67.06 273 LYS A C 1
ATOM 2083 O O . LYS A 1 273 ? -9.970 7.026 -9.699 1.00 67.06 273 LYS A O 1
ATOM 2088 N N . GLN A 1 274 ? -10.004 4.911 -10.429 1.00 72.38 274 GLN A N 1
ATOM 2089 C CA . GLN A 1 274 ? -10.549 4.352 -9.193 1.00 72.38 274 GLN A CA 1
ATOM 2090 C C . GLN A 1 274 ? -9.567 4.558 -8.032 1.00 72.38 274 GLN A C 1
ATOM 2092 O O . GLN A 1 274 ? -10.006 4.849 -6.933 1.00 72.38 274 GLN A O 1
ATOM 2097 N N . HIS A 1 275 ? -8.251 4.539 -8.261 1.00 76.50 275 HIS A N 1
ATOM 2098 C CA . HIS A 1 275 ? -7.220 4.882 -7.269 1.00 76.50 275 HIS A CA 1
ATOM 2099 C C . HIS A 1 275 ? -7.064 6.376 -6.947 1.00 76.50 275 HIS A C 1
ATOM 2101 O O . HIS A 1 275 ? -6.378 6.716 -5.982 1.00 76.50 275 HIS A O 1
ATOM 2107 N N . MET A 1 276 ? -7.745 7.270 -7.671 1.00 71.88 276 MET A N 1
ATOM 2108 C CA . MET A 1 276 ? -7.660 8.717 -7.459 1.00 71.88 276 MET A CA 1
ATOM 2109 C C . MET A 1 276 ? -8.744 9.236 -6.498 1.00 71.88 276 MET A C 1
ATOM 2111 O O . MET A 1 276 ? -9.939 9.111 -6.788 1.00 71.88 276 MET A O 1
ATOM 2115 N N . PRO A 1 277 ? -8.381 9.951 -5.410 1.00 67.00 277 PRO A N 1
ATOM 2116 C CA . PRO A 1 277 ? -9.352 10.584 -4.510 1.00 67.00 277 PRO A CA 1
ATOM 2117 C C . PRO A 1 277 ? -10.337 11.530 -5.214 1.00 67.00 277 PRO A C 1
ATOM 2119 O O . PRO A 1 277 ? -11.498 11.645 -4.813 1.00 67.00 277 PRO A O 1
ATOM 2122 N N . THR A 1 278 ? -9.894 12.197 -6.283 1.00 67.56 278 THR A N 1
ATOM 2123 C CA . THR A 1 278 ? -10.711 13.131 -7.072 1.00 67.56 278 THR A CA 1
ATOM 2124 C C . THR A 1 278 ? -11.884 12.446 -7.771 1.00 67.56 278 THR A C 1
ATOM 2126 O O . THR A 1 278 ? -12.934 13.067 -7.943 1.00 67.56 278 THR A O 1
ATOM 2129 N N . THR A 1 279 ? -11.760 11.166 -8.127 1.00 65.75 279 THR A N 1
ATOM 2130 C CA . THR A 1 279 ? -12.854 10.375 -8.708 1.00 65.75 279 THR A CA 1
ATOM 2131 C C . THR A 1 279 ? -14.001 10.235 -7.716 1.00 65.75 279 THR A C 1
ATOM 2133 O O . THR A 1 279 ? -15.153 10.509 -8.052 1.00 65.75 279 THR A O 1
ATOM 2136 N N . TYR A 1 280 ? -13.693 9.922 -6.457 1.00 67.06 280 TYR A N 1
ATOM 2137 C CA . TYR A 1 280 ? -14.702 9.822 -5.404 1.00 67.06 280 TYR A CA 1
ATOM 2138 C C . TYR A 1 280 ? -15.317 11.176 -5.057 1.00 67.06 280 TYR A C 1
ATOM 2140 O O . TYR A 1 280 ? -16.529 11.265 -4.879 1.00 67.06 280 TYR A O 1
ATOM 2148 N N . GLN A 1 281 ? -14.522 12.250 -5.023 1.00 66.69 281 GLN A N 1
ATOM 2149 C CA . GLN A 1 281 ? -15.058 13.600 -4.818 1.00 66.69 281 GLN A CA 1
ATOM 2150 C C . GLN A 1 281 ? -16.056 13.992 -5.915 1.00 66.69 281 GLN A C 1
ATOM 2152 O O . GLN A 1 281 ? -17.112 14.538 -5.606 1.00 66.69 281 GLN A O 1
ATOM 2157 N N . LYS A 1 282 ? -15.775 13.668 -7.185 1.00 71.25 282 LYS A N 1
ATOM 2158 C CA . LYS A 1 282 ? -16.721 13.888 -8.292 1.00 71.25 282 LYS A CA 1
ATOM 2159 C C . LYS A 1 282 ? -18.010 13.083 -8.119 1.00 71.25 282 LYS A C 1
ATOM 2161 O O . LYS A 1 282 ? -19.082 13.632 -8.342 1.00 71.25 282 LYS A O 1
ATOM 2166 N N . LEU A 1 283 ? -17.924 11.821 -7.692 1.00 65.81 283 LEU A N 1
ATOM 2167 C CA . LEU A 1 283 ? -19.105 10.986 -7.426 1.00 65.81 283 LEU A CA 1
ATOM 2168 C C . LEU A 1 283 ? -19.956 11.523 -6.265 1.00 65.81 283 LEU A C 1
ATOM 2170 O O . LEU A 1 283 ? -21.181 11.475 -6.331 1.00 65.81 283 LEU A O 1
ATOM 2174 N N . LEU A 1 284 ? -19.318 12.045 -5.215 1.00 68.75 284 LEU A N 1
ATOM 2175 C CA . LEU A 1 284 ? -20.002 12.612 -4.049 1.00 68.75 284 LEU A CA 1
ATOM 2176 C C . LEU A 1 284 ? -20.640 13.976 -4.344 1.00 68.75 284 LEU A C 1
ATOM 2178 O O . LEU A 1 284 ? -21.721 14.257 -3.835 1.00 68.75 284 LEU A O 1
ATOM 2182 N N . ASN A 1 285 ? -19.993 14.794 -5.177 1.00 71.75 285 ASN A N 1
ATOM 2183 C CA . ASN A 1 285 ? -20.460 16.133 -5.553 1.00 71.75 285 ASN A CA 1
ATOM 2184 C C . ASN A 1 285 ? -21.363 16.135 -6.802 1.00 71.75 285 ASN A C 1
ATOM 2186 O O . ASN A 1 285 ? -21.888 17.177 -7.177 1.00 71.75 285 ASN A O 1
ATOM 2190 N N . GLY A 1 286 ? -21.513 14.986 -7.468 1.00 50.47 286 GLY A N 1
ATOM 2191 C CA . GLY A 1 286 ? -22.354 14.778 -8.651 1.00 50.47 286 GLY A CA 1
ATOM 2192 C C . GLY A 1 286 ? -23.810 14.416 -8.337 1.00 50.47 286 GLY A C 1
ATOM 2193 O O . GLY A 1 286 ? -24.468 13.797 -9.174 1.00 50.47 286 GLY A O 1
ATOM 2194 N N . ARG A 1 287 ? -24.296 14.765 -7.139 1.00 46.28 287 ARG A N 1
ATOM 2195 C CA . ARG A 1 287 ? -25.720 14.809 -6.781 1.00 46.28 287 ARG A CA 1
ATOM 2196 C C . ARG A 1 287 ? -26.150 16.246 -6.548 1.00 46.28 287 ARG A C 1
ATOM 2198 O O . ARG A 1 287 ? -25.427 16.942 -5.805 1.00 46.28 287 ARG A O 1
#

Secondary structure (DSSP, 8-state):
-EEE-----TT-------EEEEEEEEEETTEEEEEEEEEE----TTHHHHHH-S-TT--S--SB-HHHHHHHHHHHHHHHHHHTTSSS-EEEEEEETHHHHHHHHHHHHHHHHH-TTSEEEEEESPPP-EES---S--TTEEEEEETT-SGGG-S-GGGTEE-SSEEEEE---HHHHHHHHHHHHHHHHH-SSHHHHHH--B-SSSSSB-TTSB-HHHHHHHHHHHHHTT--SGGG--SGGGG--TTSTTHHHHHHHHHHHH-TTTSHHHHHHHH-HHHHHHHHH--

Sequence (287 aa):
MKQGNFDKADDDISHTCAYTLAKRTIAIGGVNRMLYVIAVRGTYGGEWYSNFDFAPSHTDNGAFAENFLFAAEDVLIGIKDYVDISENPFIVATGYSRGAACANILSLLLDSIYGGASVSGYSFATPPTYRDGIEKEYKNIFVINNKADLVPYLPLRQWGYRSVGTEIWLDADPDGVEKAGETAEMLYSVAPSVISYYNDRHSLTSSGLSDEGITAYELMLTVCAAARNGNFGFGNSTGKVDIISDASDFAPLAEQFSEWSKNGGSGFGEIVKQHMPTTYQKLLNGR

Foldseek 3Di:
DDKDDPDDAQPDQALAWIKDWDWDWDADPNDTAIEIEIETEFDDRNNLLLLLQQPVVLDLPFFWSVSLVVHLVVVCVVCVVVQVVTDLHAYEFEYEQSRLLNSQNNQVVCCVVRNLVRYAYDYELYAFIGFPDDPDARARHEYEYELLFLSNCPVHCLSRTHTHHHYDYDYDDPVSNVLSVVLSVLLCQQAVYSNQQQPFFWDQQAEGGDPPGHHVSVVSVQQSVCLNVLRGANVPRPDPNVSRDPRTSCNVNRVSRHVQRPPPPDHCSVVSCVSDPVNVVCVVVVD

Radius of gyration: 19.56 Å; chains: 1; bounding box: 51×36×58 Å